Protein 4XIJ (pdb70)

Solvent-accessible surface area: 11883 Å² total; per-residue (Å²): 149,184,109,115,139,47,72,62,0,0,1,0,1,33,114,18,116,122,19,55,23,11,82,4,0,43,24,0,1,156,57,31,55,42,105,57,29,57,15,73,86,37,125,2,52,29,152,100,1,50,51,44,0,80,88,29,23,109,75,20,10,0,0,3,4,27,114,61,1,36,141,15,0,26,158,46,10,92,76,115,36,119,51,0,85,68,16,29,11,0,8,0,0,5,47,22,135,137,41,15,12,68,0,4,1,0,19,0,29,0,3,28,38,14,2,54,80,1,30,97,17,0,1,0,1,5,20,32,81,76,0,34,11,2,0,0,0,0,21,86,35,57,9,101,96,0,18,0,0,4,175,72,106,37,93,0,52,152,10,9,64,8,0,135,159,30,66,8,87,5,19,85,5,53,9,56,33,110,59,8,72,111,16,7,66,75,5,55,1,1,0,0,26,29,88,19,129,46,1,38,113,43,6,126,49,3,13,177,0,65,65,3,0,2,27,42,33,110,105,84,62,2,58,2,0,92,16,0,88,95,55,73,23,82,17,18,25,2,31,62,25,42,2,23,31,4,16,19,6,0,73,53,9,23,71,68,109,12,24,96,133,33,0,110,93,38,38,54

InterPro domains:
  IPR010110 Shikimate dehydrogenase, AroM-type [TIGR01809] (4-265)
  IPR013708 Shikimate dehydrogenase substrate binding, N-terminal [PF08501] (9-91)
  IPR022893 Shikimate dehydrogenase family [PTHR21089] (2-263)
  IPR036291 NAD(P)-binding domain superfamily [SSF51735] (115-265)
  IPR041121 SDH, C-terminal [PF18317] (236-265)
  IPR046346 Aminoacid dehydrogenase-like, N-terminal domain superfamily [SSF53223] (5-104)

Foldseek 3Di:
DDDDDEAEEEEEEPPFPPACQQLLLCLFCVVVVRNPYHYYYDYAALVRPLVVVVPDDPRHFKYFYDPPNFLSLVVNFPEEDPLCVLLNGFRMWGADPVGTIYGYHQLLQLQCVQQVAFEAAEEEEELDDSVSSVLLSNLVSVHQEYEYAEADQVSQVVSQVSNVVSPHHYYYDDNPDDCLLVSLVPTQEYEYDDDLVVCLVCLLSNLSRAEYEYLDPPPPPGSNQVSVVVNVHYYTYNLSSSLRSNQVNSCRRPVDHGPNVSSVVSTD

Structure (mmCIF, N/CA/C/O backbone):
data_4XIJ
#
_entry.id   4XIJ
#
_cell.length_a   93.860
_cell.length_b   93.860
_cell.length_c   53.080
_cell.angle_alpha   90.000
_cell.angle_beta   90.000
_cell.angle_gamma   120.000
#
_symmetry.space_group_name_H-M   'P 65'
#
loop_
_entity.id
_entity.type
_entity.pdbx_description
1 polymer 'Shikimate 5-dehydrogenase'
2 non-polymer 1,2-ETHANEDIOL
3 non-polymer 'SULFATE ION'
4 water water
#
loop_
_atom_site.group_PDB
_atom_site.id
_atom_site.type_symbol
_atom_site.label_atom_id
_atom_site.label_alt_id
_atom_site.label_comp_id
_atom_site.label_asym_id
_atom_site.label_entity_id
_atom_site.label_seq_id
_atom_site.pdbx_PDB_ins_code
_atom_site.Cartn_x
_atom_site.Cartn_y
_atom_site.Cartn_z
_atom_site.occupancy
_atom_site.B_iso_or_equiv
_atom_site.auth_seq_id
_atom_site.auth_comp_id
_atom_site.auth_asym_id
_atom_site.auth_atom_id
_atom_site.pdbx_PDB_model_num
ATOM 1 N N . HIS A 1 8 ? 15.170 16.216 6.009 1.00 43.88 0 HIS A N 1
ATOM 2 C CA . HIS A 1 8 ? 13.912 16.786 5.569 1.00 43.45 0 HIS A CA 1
ATOM 3 C C . HIS A 1 8 ? 13.328 17.709 6.648 1.00 42.57 0 HIS A C 1
ATOM 4 O O . HIS A 1 8 ? 12.119 17.938 6.693 1.00 43.52 0 HIS A O 1
ATOM 6 N N . MET A 1 9 ? 14.195 18.228 7.518 1.00 40.64 1 MET A N 1
ATOM 7 C CA . MET A 1 9 ? 13.824 19.257 8.500 1.00 38.45 1 MET A CA 1
ATOM 8 C C . MET A 1 9 ? 13.503 20.587 7.815 1.00 34.23 1 MET A C 1
ATOM 9 O O . MET A 1 9 ? 14.380 21.140 7.157 1.00 33.08 1 MET A O 1
ATOM 14 N N . VAL A 1 10 ? 12.259 21.090 7.922 1.00 31.18 2 VAL A N 1
ATOM 15 C CA . VAL A 1 10 ? 11.915 22.404 7.345 1.00 28.09 2 VAL A CA 1
ATOM 16 C C . VAL A 1 10 ? 11.024 23.240 8.271 1.00 25.66 2 VAL A C 1
ATOM 17 O O . VAL A 1 10 ? 10.307 22.698 9.123 1.00 25.27 2 VAL A O 1
ATOM 21 N N . PRO A 1 11 ? 11.023 24.570 8.069 1.00 23.83 3 PRO A N 1
ATOM 22 C CA . PRO A 1 11 ? 10.096 25.375 8.874 1.00 23.23 3 PRO A CA 1
ATOM 23 C C . PRO A 1 11 ? 8.637 24.987 8.679 1.00 24.03 3 PRO A C 1
ATOM 24 O O . PRO A 1 11 ? 8.257 24.549 7.588 1.00 24.56 3 PRO A O 1
ATOM 28 N N . ASP A 1 12 ? 7.855 25.121 9.747 1.00 23.48 4 ASP A N 1
ATOM 29 C CA . ASP A 1 12 ? 6.421 24.922 9.682 1.00 24.94 4 ASP A CA 1
ATOM 30 C C . ASP A 1 12 ? 5.798 26.043 8.872 1.00 23.45 4 ASP A C 1
ATOM 31 O O . ASP A 1 12 ? 6.409 27.113 8.632 1.00 23.26 4 ASP A O 1
ATOM 36 N N . SER A 1 13 ? 4.574 25.794 8.437 1.00 21.20 5 SER A N 1
ATOM 37 C CA . SER A 1 13 ? 3.876 26.795 7.668 1.00 20.40 5 SER A CA 1
ATOM 38 C C . SER A 1 13 ? 2.397 26.706 7.920 1.00 17.82 5 SER A C 1
ATOM 39 O O . SER A 1 13 ? 1.884 25.762 8.558 1.00 19.98 5 SER A O 1
ATOM 42 N N . ARG A 1 14 ? 1.710 27.703 7.382 1.00 13.30 6 ARG A N 1
ATOM 43 C CA . ARG A 1 14 ? 0.276 27.849 7.599 1.00 11.97 6 ARG A CA 1
ATOM 44 C C . ARG A 1 14 ? -0.453 27.927 6.266 1.00 10.32 6 ARG A C 1
ATOM 45 O O . ARG A 1 14 ? 0.158 28.124 5.224 1.00 12.19 6 ARG A O 1
ATOM 53 N N . LYS A 1 15 ? -1.769 27.723 6.304 1.00 9.31 7 LYS A N 1
ATOM 54 C CA . LYS A 1 15 ? -2.611 27.731 5.125 1.00 9.12 7 LYS A CA 1
ATOM 55 C C . LYS A 1 15 ? -3.680 28.798 5.223 1.00 8.64 7 LYS A C 1
ATOM 56 O O . LYS A 1 15 ? -4.301 29.010 6.286 1.00 9.47 7 LYS A O 1
ATOM 62 N N . ALA A 1 16 ? -3.903 29.442 4.086 1.00 8.43 8 ALA A N 1
ATOM 63 C CA . ALA A 1 16 ? -4.978 30.419 3.952 1.00 8.37 8 ALA A CA 1
ATOM 64 C C . ALA A 1 16 ? -5.657 30.267 2.597 1.00 8.76 8 ALA A C 1
ATOM 65 O O . ALA A 1 16 ? -5.147 29.565 1.705 1.00 8.65 8 ALA A O 1
ATOM 67 N N . ALA A 1 17 ? -6.782 30.932 2.411 1.00 8.04 9 ALA A N 1
ATOM 68 C CA . ALA A 1 17 ? -7.481 30.863 1.134 1.00 7.91 9 ALA A CA 1
ATOM 69 C C . ALA A 1 17 ? -8.462 32.001 1.009 1.00 7.57 9 ALA A C 1
ATOM 70 O O . ALA A 1 17 ? -8.846 32.633 2.018 1.00 8.16 9 ALA A O 1
ATOM 72 N N . VAL A 1 18 ? -8.901 32.219 -0.226 1.00 7.76 10 VAL A N 1
ATOM 73 C CA . VAL A 1 18 ? -10.107 33.025 -0.476 1.00 8.36 10 VAL A CA 1
ATOM 74 C C . VAL A 1 18 ? -11.248 32.132 -0.916 1.00 8.36 10 VAL A C 1
ATOM 75 O O . VAL A 1 18 ? -11.066 31.225 -1.721 1.00 9.35 10 VAL A O 1
ATOM 79 N N . LEU A 1 19 ? -12.416 32.369 -0.317 1.00 8.02 11 LEU A N 1
ATOM 80 C CA . LEU A 1 19 ? -13.647 31.626 -0.610 1.00 8.09 11 LEU A CA 1
ATOM 81 C C . LEU A 1 19 ? -14.665 32.515 -1.308 1.00 8.63 11 LEU A C 1
ATOM 82 O O . LEU A 1 19 ? -14.888 33.648 -0.880 1.00 10.15 11 LEU A O 1
ATOM 87 N N . GLY A 1 20 ? -15.290 32.010 -2.365 1.00 8.21 12 GLY A N 1
ATOM 88 C CA . GLY A 1 20 ? -16.334 32.774 -3.012 1.00 9.39 12 GLY A CA 1
ATOM 89 C C . GLY A 1 20 ? -16.690 32.175 -4.355 1.00 9.70 12 GLY A C 1
ATOM 90 O O . GLY A 1 20 ? -16.141 31.121 -4.725 1.00 10.41 12 GLY A O 1
ATOM 91 N N . SER A 1 21 ? -17.573 32.849 -5.097 1.00 10.01 13 SER A N 1
ATOM 92 C CA . SER A 1 21 ? -18.009 32.337 -6.383 1.00 12.57 13 SER A CA 1
ATOM 93 C C . SER A 1 21 ? -18.735 33.451 -7.138 1.00 13.12 13 SER A C 1
ATOM 94 O O . SER A 1 21 ? -19.788 33.900 -6.716 1.00 14.86 13 SER A O 1
ATOM 97 N N . PRO A 1 22 ? -18.165 33.917 -8.251 1.00 14.09 14 PRO A N 1
ATOM 98 C CA . PRO A 1 22 ? -16.930 33.424 -8.879 1.00 14.54 14 PRO A CA 1
ATOM 99 C C . PRO A 1 22 ? -15.665 33.829 -8.106 1.00 14.67 14 PRO A C 1
ATOM 100 O O . PRO A 1 22 ? -15.656 34.791 -7.318 1.00 15.81 14 PRO A O 1
ATOM 104 N N . ILE A 1 23 ? -14.587 33.082 -8.316 1.00 13.86 15 ILE A N 1
ATOM 105 C CA . ILE A 1 23 ? -13.423 33.267 -7.459 1.00 13.83 15 ILE A CA 1
ATOM 106 C C . ILE A 1 23 ? -12.163 33.656 -8.248 1.00 13.73 15 ILE A C 1
ATOM 107 O O . ILE A 1 23 ? -11.075 33.783 -7.679 1.00 15.17 15 ILE A O 1
ATOM 112 N N . THR A 1 24 ? -12.313 33.889 -9.543 1.00 15.17 16 THR A N 1
ATOM 113 C CA . THR A 1 24 ? -11.165 34.215 -10.399 1.00 17.04 16 THR A CA 1
ATOM 114 C C . THR A 1 24 ? -10.671 35.652 -10.371 1.00 17.47 16 THR A C 1
ATOM 115 O O . THR A 1 24 ? -9.483 35.906 -10.639 1.00 20.69 16 THR A O 1
ATOM 119 N N . HIS A 1 25 ? -11.546 36.591 -10.021 1.00 17.70 17 HIS A N 1
ATOM 120 C CA . HIS A 1 25 ? -11.194 38.016 -10.020 1.00 18.27 17 HIS A CA 1
ATOM 121 C C . HIS A 1 25 ? -10.426 38.428 -8.767 1.00 16.40 17 HIS A C 1
ATOM 122 O O . HIS A 1 25 ? -9.658 39.373 -8.805 1.00 17.97 17 HIS A O 1
ATOM 129 N N . SER A 1 26 ? -10.605 37.713 -7.664 1.00 14.52 18 SER A N 1
ATOM 130 C CA . SER A 1 26 ? -10.038 38.166 -6.412 1.00 11.88 18 SER A CA 1
ATOM 131 C C . SER A 1 26 ? -8.537 38.344 -6.514 1.00 11.40 18 SER A C 1
ATOM 132 O O . SER A 1 26 ? -7.832 37.483 -7.064 1.00 12.00 18 SER A O 1
ATOM 135 N N . ARG A 1 27 ? -8.050 39.444 -5.962 1.00 11.35 19 ARG A N 1
ATOM 136 C CA . ARG A 1 27 ? -6.610 39.679 -5.877 1.00 10.49 19 ARG A CA 1
ATOM 137 C C . ARG A 1 27 ? -6.052 39.216 -4.551 1.00 10.18 19 ARG A C 1
ATOM 138 O O . ARG A 1 27 ? -4.856 39.408 -4.286 1.00 10.19 19 ARG A O 1
ATOM 146 N N . SER A 1 28 ? -6.872 38.602 -3.717 1.00 9.21 20 SER A N 1
ATOM 147 C CA . SER A 1 28 ? -6.381 38.243 -2.383 1.00 9.03 20 SER A CA 1
ATOM 148 C C . SER A 1 28 ? -5.185 37.284 -2.413 1.00 8.77 20 SER A C 1
ATOM 149 O O . SER A 1 28 ? -4.251 37.494 -1.651 1.00 8.19 20 SER A O 1
ATOM 152 N N . PRO A 1 29 ? -5.192 36.253 -3.283 1.00 8.74 21 PRO A N 1
ATOM 153 C CA . PRO A 1 29 ? -4.020 35.356 -3.267 1.00 9.23 21 PRO A CA 1
ATOM 154 C C . PRO A 1 29 ? -2.720 36.083 -3.604 1.00 8.39 21 PRO A C 1
ATOM 155 O O . PRO A 1 29 ? -1.697 35.892 -2.928 1.00 9.15 21 PRO A O 1
ATOM 159 N N . GLN A 1 30 ? -2.779 36.957 -4.601 1.00 8.11 22 GLN A N 1
ATOM 160 C CA . GLN A 1 30 ? -1.618 37.724 -5.017 1.00 8.45 22 GLN A CA 1
ATOM 161 C C . GLN A 1 30 ? -1.097 38.618 -3.927 1.00 7.89 22 GLN A C 1
ATOM 162 O O . GLN A 1 30 ? 0.124 38.681 -3.698 1.00 7.96 22 GLN A O 1
ATOM 168 N N . LEU A 1 31 ? -1.985 39.395 -3.319 1.00 7.27 23 LEU A N 1
ATOM 169 C CA . LEU A 1 31 ? -1.536 40.346 -2.308 1.00 7.37 23 LEU A CA 1
ATOM 170 C C . LEU A 1 31 ? -1.022 39.637 -1.059 1.00 7.70 23 LEU A C 1
ATOM 171 O O . LEU A 1 31 ? -0.012 40.056 -0.477 1.00 8.01 23 LEU A O 1
ATOM 176 N N . HIS A 1 32 ? -1.667 38.535 -0.683 1.00 7.74 24 HIS A N 1
ATOM 177 C CA . HIS A 1 32 ? -1.189 37.774 0.468 1.00 7.53 24 HIS A CA 1
ATOM 178 C C . HIS A 1 32 ? 0.120 37.064 0.184 1.00 7.27 24 HIS A C 1
ATOM 179 O O . HIS A 1 32 ? 1.030 37.116 1.018 1.00 7.79 24 HIS A O 1
ATOM 186 N N . LEU A 1 33 ? 0.260 36.397 -0.959 1.00 8.01 25 LEU A N 1
ATOM 187 C CA . LEU A 1 33 ? 1.568 35.731 -1.195 1.00 7.01 25 LEU A CA 1
ATOM 188 C C . LEU A 1 33 ? 2.691 36.762 -1.321 1.00 6.85 25 LEU A C 1
ATOM 189 O O . LEU A 1 33 ? 3.804 36.505 -0.826 1.00 7.70 25 LEU A O 1
ATOM 194 N N . ALA A 1 34 ? 2.434 37.908 -1.951 1.00 7.66 26 ALA A N 1
ATOM 195 C CA . ALA A 1 34 ? 3.454 38.957 -1.985 1.00 8.80 26 ALA A CA 1
ATOM 196 C C . ALA A 1 34 ? 3.843 39.375 -0.568 1.00 7.73 26 ALA A C 1
ATOM 197 O O . ALA A 1 34 ? 5.029 39.556 -0.267 1.00 8.56 26 ALA A O 1
ATOM 199 N N . ALA A 1 35 ? 2.860 39.501 0.314 1.00 7.81 27 ALA A N 1
ATOM 200 C CA . ALA A 1 35 ? 3.154 39.851 1.694 1.00 7.92 27 ALA A CA 1
ATOM 201 C C . ALA A 1 35 ? 3.910 38.770 2.443 1.00 7.93 27 ALA A C 1
ATOM 202 O O . ALA A 1 35 ? 4.907 39.074 3.101 1.00 8.07 27 ALA A O 1
ATOM 204 N N . TYR A 1 36 ? 3.476 37.517 2.301 1.00 7.40 28 TYR A N 1
ATOM 205 C CA . TYR A 1 36 ? 4.136 36.463 3.044 1.00 7.85 28 TYR A CA 1
ATOM 206 C C . TYR A 1 36 ? 5.586 36.317 2.616 1.00 7.27 28 TYR A C 1
ATOM 207 O O . TYR A 1 36 ? 6.456 36.117 3.462 1.00 8.37 28 TYR A O 1
ATOM 216 N N . ARG A 1 37 ? 5.863 36.460 1.328 1.00 7.06 29 ARG A N 1
ATOM 217 C CA . ARG A 1 37 ? 7.250 36.371 0.862 1.00 7.28 29 ARG A CA 1
ATOM 218 C C . ARG A 1 37 ? 8.098 37.530 1.445 1.00 7.64 29 ARG A C 1
ATOM 219 O O . ARG A 1 37 ? 9.204 37.302 1.946 1.00 9.11 29 ARG A O 1
ATOM 227 N N . ALA A 1 38 ? 7.541 38.747 1.466 1.00 7.63 30 ALA A N 1
ATOM 228 C CA . ALA A 1 38 ? 8.239 39.889 2.044 1.00 9.13 30 ALA A CA 1
ATOM 229 C C . ALA A 1 38 ? 8.470 39.743 3.564 1.00 8.63 30 ALA A C 1
ATOM 230 O O . ALA A 1 38 ? 9.475 40.235 4.100 1.00 11.10 30 ALA A O 1
ATOM 232 N N . LEU A 1 39 ? 7.556 39.028 4.227 1.00 8.61 31 LEU A N 1
ATOM 233 C CA . LEU A 1 39 ? 7.644 38.778 5.673 1.00 8.35 31 LEU A CA 1
ATOM 234 C C . LEU A 1 39 ? 8.492 37.563 6.024 1.00 7.98 31 LEU A C 1
ATOM 235 O O . LEU A 1 39 ? 8.647 37.248 7.202 1.00 9.89 31 LEU A O 1
ATOM 240 N N . GLY A 1 40 ? 9.078 36.892 5.032 1.00 8.31 32 GLY A N 1
ATOM 241 C CA . GLY A 1 40 ? 9.909 35.741 5.334 1.00 7.90 32 GLY A CA 1
ATOM 242 C C . GLY A 1 40 ? 9.159 34.475 5.643 1.00 7.52 32 GLY A C 1
ATOM 243 O O . GLY A 1 40 ? 9.685 33.546 6.297 1.00 8.81 32 GLY A O 1
ATOM 244 N N . LEU A 1 41 ? 7.939 34.392 5.109 1.00 7.79 33 LEU A N 1
ATOM 245 C CA . LEU A 1 41 ? 7.089 33.185 5.227 1.00 9.05 33 LEU A CA 1
ATOM 246 C C . LEU A 1 41 ? 6.796 32.563 3.864 1.00 9.15 33 LEU A C 1
ATOM 247 O O . LEU A 1 41 ? 5.619 32.420 3.469 1.00 8.64 33 LEU A O 1
ATOM 252 N N . PRO A 1 42 ? 7.852 32.154 3.146 1.00 8.27 34 PRO A N 1
ATOM 253 C CA . PRO A 1 42 ? 7.626 31.728 1.744 1.00 9.39 34 PRO A CA 1
ATOM 254 C C . PRO A 1 42 ? 6.952 30.354 1.614 1.00 10.28 34 PRO A C 1
ATOM 255 O O . PRO A 1 42 ? 6.565 29.973 0.507 1.00 11.22 34 PRO A O 1
ATOM 259 N N . SER A 1 43 ? 6.805 29.603 2.712 1.00 10.47 35 SER A N 1
ATOM 260 C CA . SER A 1 43 ? 6.120 28.327 2.535 1.00 12.05 35 SER A CA 1
ATOM 261 C C . SER A 1 43 ? 4.670 28.359 2.986 1.00 10.66 35 SER A C 1
ATOM 262 O O . SER A 1 43 ? 3.987 27.335 2.890 1.00 11.51 35 SER A O 1
ATOM 265 N N . TRP A 1 44 ? 4.171 29.510 3.456 1.00 9.80 36 TRP A N 1
ATOM 266 C CA . TRP A 1 44 ? 2.719 29.614 3.660 1.00 8.89 36 TRP A CA 1
ATOM 267 C C . TRP A 1 44 ? 2.014 29.512 2.319 1.00 9.81 36 TRP A C 1
ATOM 268 O O . TRP A 1 44 ? 2.529 29.988 1.275 1.00 10.72 36 TRP A O 1
ATOM 279 N N . THR A 1 45 ? 0.828 28.912 2.324 1.00 10.27 37 THR A N 1
ATOM 280 C CA . THR A 1 45 ? 0.090 28.792 1.071 1.00 10.53 37 THR A CA 1
ATOM 281 C C . THR A 1 45 ? -1.191 29.636 1.106 1.00 9.55 37 THR A C 1
ATOM 282 O O . THR A 1 45 ? -1.745 29.911 2.177 1.00 9.91 37 THR A O 1
ATOM 286 N N . TYR A 1 46 ? -1.656 30.031 -0.072 1.00 10.99 38 TYR A N 1
ATOM 287 C CA . TYR A 1 46 ? -2.879 30.811 -0.194 1.00 11.13 38 TYR A CA 1
ATOM 288 C C . TYR A 1 46 ? -3.595 30.370 -1.444 1.00 12.16 38 TYR A C 1
ATOM 289 O O . TYR A 1 46 ? -3.123 30.666 -2.546 1.00 15.33 38 TYR A O 1
ATOM 298 N N . GLU A 1 47 ? -4.703 29.661 -1.298 1.00 10.89 39 GLU A N 1
ATOM 299 C CA . GLU A 1 47 ? -5.383 29.156 -2.471 1.00 12.10 39 GLU A CA 1
ATOM 300 C C . GLU A 1 47 ? -6.738 29.803 -2.725 1.00 10.01 39 GLU A C 1
ATOM 301 O O . GLU A 1 47 ? -7.193 30.593 -1.918 1.00 11.29 39 GLU A O 1
ATOM 307 N N . ARG A 1 48 ? -7.307 29.496 -3.893 1.00 10.65 40 ARG A N 1
ATOM 308 C CA . ARG A 1 48 ? -8.670 29.890 -4.268 1.00 13.44 40 ARG A CA 1
ATOM 309 C C . ARG A 1 48 ? -9.589 28.720 -4.125 1.00 14.51 40 ARG A C 1
ATOM 310 O O . ARG A 1 48 ? -9.325 27.673 -4.755 1.00 17.01 40 ARG A O 1
ATOM 318 N N . ILE A 1 49 ? -10.670 28.883 -3.382 1.00 14.20 41 ILE A N 1
ATOM 319 C CA . ILE A 1 49 ? -11.665 27.827 -3.251 1.00 14.44 41 ILE A CA 1
ATOM 320 C C . ILE A 1 49 ? -13.030 28.331 -3.672 1.00 14.05 41 ILE A C 1
ATOM 321 O O . ILE A 1 49 ? -13.587 29.225 -3.052 1.00 14.26 41 ILE A O 1
ATOM 326 N N . GLU A 1 50 ? -13.566 27.761 -4.742 1.00 14.72 42 GLU A N 1
ATOM 327 C CA . GLU A 1 50 ? -14.915 28.111 -5.153 1.00 14.71 42 GLU A CA 1
ATOM 328 C C . GLU A 1 50 ? -15.871 27.604 -4.076 1.00 13.12 42 GLU A C 1
ATOM 329 O O . GLU A 1 50 ? -15.776 26.449 -3.622 1.00 14.45 42 GLU A O 1
ATOM 335 N N . CYS A 1 51 ? -16.771 28.477 -3.631 1.00 10.70 43 CYS A N 1
ATOM 336 C CA . CYS A 1 51 ? -17.577 28.215 -2.430 1.00 10.72 43 CYS A CA 1
ATOM 337 C C . CYS A 1 51 ? -18.835 29.064 -2.464 1.00 10.89 43 CYS A C 1
ATOM 338 O O . CYS A 1 51 ? -18.732 30.287 -2.589 1.00 12.47 43 CYS A O 1
ATOM 341 N N . THR A 1 52 ? -20.014 28.430 -2.410 1.00 10.19 44 THR A N 1
ATOM 342 C CA . THR A 1 52 ? -21.276 29.167 -2.281 1.00 9.71 44 THR A CA 1
ATOM 343 C C . THR A 1 52 ? -21.516 29.572 -0.825 1.00 9.96 44 THR A C 1
ATOM 344 O O . THR A 1 52 ? -20.788 29.109 0.074 1.00 9.03 44 THR A O 1
ATOM 348 N N . ALA A 1 53 ? -22.509 30.440 -0.590 1.00 10.11 45 ALA A N 1
ATOM 349 C CA . ALA A 1 53 ? -22.883 30.787 0.792 1.00 10.52 45 ALA A CA 1
ATOM 350 C C . ALA A 1 53 ? -23.261 29.528 1.580 1.00 10.03 45 ALA A C 1
ATOM 351 O O . ALA A 1 53 ? -22.887 29.343 2.744 1.00 10.83 45 ALA A O 1
ATOM 353 N N . GLU A 1 54 ? -24.000 28.660 0.912 1.00 9.20 46 GLU A N 1
ATOM 354 C CA A GLU A 1 54 ? -24.496 27.460 1.530 0.59 9.30 46 GLU A CA 1
ATOM 355 C CA B GLU A 1 54 ? -24.497 27.436 1.518 0.41 8.46 46 GLU A CA 1
ATOM 356 C C . GLU A 1 54 ? -23.368 26.504 1.887 1.00 8.52 46 GLU A C 1
ATOM 357 O O . GLU A 1 54 ? -23.431 25.820 2.929 1.00 10.19 46 GLU A O 1
ATOM 368 N N . GLN A 1 55 ? -22.323 26.460 1.054 1.00 8.87 47 GLN A N 1
ATOM 369 C CA . GLN A 1 55 ? -21.202 25.561 1.330 1.00 8.95 47 GLN A CA 1
ATOM 370 C C . GLN A 1 55 ? -20.245 26.043 2.408 1.00 7.75 47 GLN A C 1
ATOM 371 O O . GLN A 1 55 ? -19.497 25.244 2.977 1.00 10.66 47 GLN A O 1
ATOM 377 N N . LEU A 1 56 ? -20.217 27.354 2.658 1.00 7.85 48 LEU A N 1
ATOM 378 C CA . LEU A 1 56 ? -19.140 27.889 3.487 1.00 7.53 48 LEU A CA 1
ATOM 379 C C . LEU A 1 56 ? -19.055 27.323 4.921 1.00 7.74 48 LEU A C 1
ATOM 380 O O . LEU A 1 56 ? -17.958 26.962 5.341 1.00 8.66 48 LEU A O 1
ATOM 385 N N . PRO A 1 57 ? -20.166 27.231 5.663 1.00 9.04 49 PRO A N 1
ATOM 386 C CA . PRO A 1 57 ? -20.003 26.739 7.033 1.00 10.08 49 PRO A CA 1
ATOM 387 C C . PRO A 1 57 ? -19.396 25.328 7.084 1.00 9.58 49 PRO A C 1
ATOM 388 O O . PRO A 1 57 ? -18.480 25.061 7.901 1.00 10.73 49 PRO A O 1
ATOM 392 N N . GLY A 1 58 ? -19.859 24.412 6.233 1.00 9.96 50 GLY A N 1
ATOM 393 C CA . GLY A 1 58 ? -19.287 23.078 6.238 1.00 9.35 50 GLY A CA 1
ATOM 394 C C . GLY A 1 58 ? -17.829 23.058 5.846 1.00 10.22 50 GLY A C 1
ATOM 395 O O . GLY A 1 58 ? -17.030 22.303 6.389 1.00 11.41 50 GLY A O 1
ATOM 396 N N . LEU A 1 59 ? -17.464 23.900 4.893 1.00 8.93 51 LEU A N 1
ATOM 397 C CA A LEU A 1 59 ? -16.076 23.929 4.444 0.41 8.98 51 LEU A CA 1
ATOM 398 C CA B LEU A 1 59 ? -16.091 23.957 4.435 0.59 8.89 51 LEU A CA 1
ATOM 399 C C . LEU A 1 59 ? -15.179 24.412 5.592 1.00 8.82 51 LEU A C 1
ATOM 400 O O . LEU A 1 59 ? -14.157 23.775 5.902 1.00 10.30 51 LEU A O 1
ATOM 409 N N . VAL A 1 60 ? -15.513 25.547 6.216 1.00 9.02 52 VAL A N 1
ATOM 410 C CA . VAL A 1 60 ? -14.630 26.090 7.251 1.00 9.23 52 VAL A CA 1
ATOM 411 C C . VAL A 1 60 ? -14.608 25.189 8.484 1.00 9.67 52 VAL A C 1
ATOM 412 O O . VAL A 1 60 ? -13.553 25.029 9.107 1.00 9.76 52 VAL A O 1
ATOM 416 N N . SER A 1 61 ? -15.748 24.553 8.790 1.00 8.91 53 SER A N 1
ATOM 417 C CA . SER A 1 61 ? -15.842 23.710 9.972 1.00 11.40 53 SER A CA 1
ATOM 418 C C . SER A 1 61 ? -14.864 22.572 9.901 1.00 13.89 53 SER A C 1
ATOM 419 O O . SER A 1 61 ? -14.380 22.146 10.931 1.00 15.27 53 SER A O 1
ATOM 422 N N . ALA A 1 62 ? -14.555 22.107 8.691 1.00 13.53 54 ALA A N 1
ATOM 423 C CA . ALA A 1 62 ? -13.697 20.937 8.532 1.00 15.14 54 ALA A CA 1
ATOM 424 C C . ALA 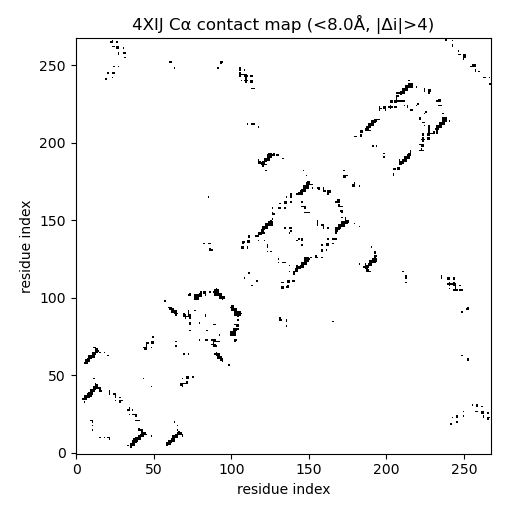A 1 62 ? -12.182 21.240 8.527 1.00 14.14 54 ALA A C 1
ATOM 425 O O . ALA A 1 62 ? -11.345 20.296 8.540 1.00 17.25 54 ALA A O 1
ATOM 427 N N . LEU A 1 63 ? -11.821 22.520 8.539 1.00 12.66 55 LEU A N 1
ATOM 428 C CA . LEU A 1 63 ? -10.408 22.889 8.388 1.00 12.35 55 LEU A CA 1
ATOM 429 C C . LEU A 1 63 ? -9.626 22.609 9.667 1.00 14.76 55 LEU A C 1
ATOM 430 O O . LEU A 1 63 ? -10.054 22.997 10.772 1.00 15.81 55 LEU A O 1
ATOM 435 N N . GLY A 1 64 ? -8.454 21.998 9.497 1.00 14.36 56 GLY A N 1
ATOM 436 C CA . GLY A 1 64 ? -7.581 21.695 10.610 1.00 15.27 56 GLY A CA 1
ATOM 437 C C . GLY A 1 64 ? -6.817 22.899 11.122 1.00 13.99 56 GLY A C 1
ATOM 438 O O . GLY A 1 64 ? -6.924 24.001 10.556 1.00 12.92 56 GLY A O 1
ATOM 439 N N . PRO A 1 65 ? -6.058 22.701 12.213 1.00 14.20 57 PRO A N 1
ATOM 440 C CA . PRO A 1 65 ? -5.406 23.806 12.934 1.00 14.53 57 PRO A CA 1
ATOM 441 C C . PRO A 1 65 ? -4.349 24.539 12.095 1.00 14.30 57 PRO A C 1
ATOM 442 O O . PRO A 1 65 ? -4.073 25.698 12.388 1.00 14.51 57 PRO A O 1
ATOM 446 N N . GLU A 1 66 ? -3.871 23.930 11.013 1.00 13.58 58 GLU A N 1
ATOM 447 C CA . GLU A 1 66 ? -2.911 24.622 10.166 1.00 13.92 58 GLU A CA 1
ATOM 448 C C . GLU A 1 66 ? -3.508 25.815 9.405 1.00 11.72 58 GLU A C 1
ATOM 449 O O . GLU A 1 66 ? -2.752 26.694 8.938 1.00 12.05 58 GLU A O 1
ATOM 455 N N . TRP A 1 67 ? -4.838 25.869 9.319 1.00 10.62 59 TRP A N 1
ATOM 456 C CA . TRP A 1 67 ? -5.507 26.968 8.625 1.00 9.81 59 TRP A CA 1
ATOM 457 C C . TRP A 1 67 ? -5.543 28.156 9.542 1.00 11.30 59 TRP A C 1
ATOM 458 O O . TRP A 1 67 ? -6.180 28.113 10.617 1.00 12.06 59 TRP A O 1
ATOM 469 N N . VAL A 1 68 ? -4.916 29.246 9.091 1.00 10.54 60 VAL A N 1
ATOM 470 C CA . VAL A 1 68 ? -4.720 30.418 9.922 1.00 10.64 60 VAL A CA 1
ATOM 471 C C . VAL A 1 68 ? -5.743 31.506 9.618 1.00 8.70 60 VAL A C 1
ATOM 472 O O . VAL A 1 68 ? -6.058 32.318 10.483 1.00 11.24 60 VAL A O 1
ATOM 476 N N . GLY A 1 69 ? -6.221 31.594 8.379 1.00 8.25 61 GLY A N 1
ATOM 477 C CA . GLY A 1 69 ? -7.108 32.695 8.001 1.00 8.12 61 GLY A CA 1
ATOM 478 C C . GLY A 1 69 ? -7.748 32.446 6.651 1.00 7.88 61 GLY A C 1
ATOM 479 O O . GLY A 1 69 ? -7.196 31.691 5.842 1.00 8.58 61 GLY A O 1
ATOM 480 N N . LEU A 1 70 ? -8.906 33.065 6.442 1.00 7.92 62 LEU A N 1
ATOM 481 C CA . LEU A 1 70 ? -9.593 33.045 5.163 1.00 8.55 62 LEU A CA 1
ATOM 482 C C . LEU A 1 70 ? -10.063 34.426 4.784 1.00 8.23 62 LEU A C 1
ATOM 483 O O . LEU A 1 70 ? -10.575 35.165 5.636 1.00 8.39 62 LEU A O 1
ATOM 488 N N . SER A 1 71 ? -9.920 34.777 3.519 1.00 7.59 63 SER A N 1
ATOM 489 C CA A SER A 1 71 ? -10.620 35.899 2.938 0.50 7.50 63 SER A CA 1
ATOM 490 C CA B SER A 1 71 ? -10.696 35.908 3.032 0.50 8.53 63 SER A CA 1
ATOM 491 C C . SER A 1 71 ? -11.926 35.378 2.356 1.00 8.56 63 SER A C 1
ATOM 492 O O . SER A 1 71 ? -11.961 34.264 1.848 1.00 9.20 63 SER A O 1
ATOM 497 N N . VAL A 1 72 ? -12.977 36.165 2.418 1.00 8.37 64 VAL A N 1
ATOM 498 C CA . VAL A 1 72 ? -14.261 35.688 1.903 1.00 8.73 64 VAL A CA 1
ATOM 499 C C . VAL A 1 72 ? -14.797 36.755 0.983 1.00 9.17 64 VAL A C 1
ATOM 500 O O . VAL A 1 72 ? -14.847 37.938 1.342 1.00 10.07 64 VAL A O 1
ATOM 504 N N . THR A 1 73 ? -15.195 36.366 -0.210 1.00 8.89 65 THR A N 1
ATOM 505 C CA . THR A 1 73 ? -15.807 37.342 -1.097 1.00 9.50 65 THR A CA 1
ATOM 506 C C . THR A 1 73 ? -17.228 36.882 -1.443 1.00 10.13 65 THR A C 1
ATOM 507 O O . THR A 1 73 ? -17.741 35.919 -0.851 1.00 10.21 65 THR A O 1
ATOM 511 N N . MET A 1 74 ? -17.893 37.602 -2.342 1.00 9.73 66 MET A N 1
ATOM 512 C CA . MET A 1 74 ? -19.271 37.255 -2.745 1.00 10.15 66 MET A CA 1
ATOM 513 C C . MET A 1 74 ? -19.307 35.798 -3.232 1.00 10.99 66 MET A C 1
ATOM 514 O O . MET A 1 74 ? -18.389 35.376 -3.961 1.00 11.69 66 MET A O 1
ATOM 519 N N . PRO A 1 75 ? -20.343 35.015 -2.861 1.00 10.77 67 PRO A N 1
ATOM 520 C CA . PRO A 1 75 ? -21.568 35.387 -2.153 1.00 11.22 67 PRO A CA 1
ATOM 521 C C . PRO A 1 75 ? -21.525 35.029 -0.667 1.00 10.12 67 PRO A C 1
ATOM 522 O O . PRO A 1 75 ? -22.578 34.898 -0.070 1.00 11.79 67 PRO A O 1
ATOM 526 N N . GLY A 1 76 ? -20.349 34.846 -0.103 1.00 9.24 68 GLY A N 1
ATOM 527 C CA . GLY A 1 76 ? -20.232 34.225 1.202 1.00 8.62 68 GLY A CA 1
ATOM 528 C C . GLY A 1 76 ? -20.103 35.142 2.414 1.00 9.00 68 GLY A C 1
ATOM 529 O O . GLY A 1 76 ? -19.915 34.636 3.527 1.00 10.02 68 GLY A O 1
ATOM 530 N N . LYS A 1 77 ? -20.189 36.4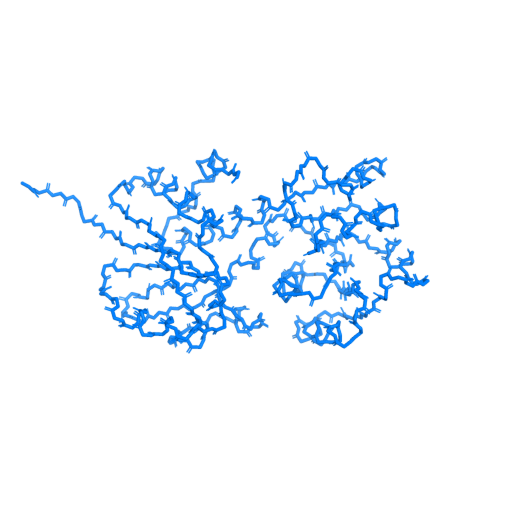71 2.247 1.00 8.71 69 LYS A N 1
ATOM 531 C CA . LYS A 1 77 ? -19.842 37.296 3.397 1.00 9.28 69 LYS A CA 1
ATOM 532 C C . LYS A 1 77 ? -20.859 37.252 4.553 1.00 10.18 69 LYS A C 1
ATOM 533 O O . LYS A 1 77 ? -20.484 37.404 5.721 1.00 9.86 69 LYS A O 1
ATOM 539 N N . PHE A 1 78 ? -22.133 37.050 4.266 1.00 9.96 70 PHE A N 1
ATOM 540 C CA A PHE A 1 78 ? -23.131 36.921 5.323 0.53 10.23 70 PHE A CA 1
ATOM 541 C CA B PHE A 1 78 ? -23.066 36.947 5.384 0.47 10.22 70 PHE A CA 1
ATOM 542 C C . PHE A 1 78 ? -22.914 35.587 6.036 1.00 10.56 70 PHE A C 1
ATOM 543 O O . PHE A 1 78 ? -22.943 35.498 7.263 1.00 10.22 70 PHE A O 1
ATOM 558 N N . ALA A 1 79 ? -22.707 34.554 5.232 1.00 9.36 71 ALA A N 1
ATOM 559 C CA . ALA A 1 79 ? -22.485 33.229 5.796 1.00 10.00 71 ALA A CA 1
ATOM 560 C C . ALA A 1 79 ? -21.250 33.204 6.692 1.00 9.72 71 ALA A C 1
ATOM 561 O O . ALA A 1 79 ? -21.232 32.481 7.707 1.00 10.78 71 ALA A O 1
ATOM 563 N N . ALA A 1 80 ? -20.207 33.932 6.310 1.00 9.55 72 ALA A N 1
ATOM 564 C CA . ALA A 1 80 ? -19.026 33.970 7.139 1.00 8.34 72 ALA A CA 1
ATOM 565 C C . ALA A 1 80 ? -19.293 34.595 8.494 1.00 9.36 72 ALA A C 1
ATOM 566 O O . ALA A 1 80 ? -18.809 34.103 9.509 1.00 9.59 72 ALA A O 1
ATOM 568 N N . LEU A 1 81 ? -20.053 35.677 8.509 1.00 10.20 73 LEU A N 1
ATOM 569 C CA . LEU A 1 81 ? -20.412 36.311 9.783 1.00 12.25 73 LEU A CA 1
ATOM 570 C C . LEU A 1 81 ? -21.229 35.358 10.675 1.00 13.61 73 LEU A C 1
ATOM 571 O O . LEU A 1 81 ? -21.024 35.283 11.903 1.00 14.56 73 LEU A O 1
ATOM 576 N N . GLU A 1 82 ? -22.171 34.642 10.060 1.00 15.66 74 GLU A N 1
ATOM 577 C CA . GLU A 1 82 ? -22.999 33.676 10.790 1.00 18.57 74 GLU A CA 1
ATOM 578 C C . GLU A 1 82 ? -22.218 32.481 11.281 1.00 16.59 74 GLU A C 1
ATOM 579 O O . GLU A 1 82 ? -22.539 31.910 12.315 1.00 18.77 74 GLU A O 1
ATOM 585 N N . PHE A 1 83 ? -21.193 32.086 10.538 1.00 13.63 75 PHE A N 1
ATOM 586 C CA . PHE A 1 83 ? -20.439 30.874 10.866 1.00 13.26 75 PHE A CA 1
ATOM 587 C C . PHE A 1 83 ? -19.552 31.102 12.096 1.00 12.15 75 PHE A C 1
ATOM 588 O O . PHE A 1 83 ? -19.398 30.209 12.959 1.00 12.11 75 PHE A O 1
ATOM 596 N N . ALA A 1 84 ? -18.975 32.314 12.189 1.00 11.64 76 ALA A N 1
ATOM 597 C CA . ALA A 1 84 ? -17.867 32.564 13.120 1.00 12.22 76 ALA A CA 1
ATOM 598 C C . ALA A 1 84 ? -18.326 32.512 14.581 1.00 12.50 76 ALA A C 1
ATOM 599 O O . ALA A 1 84 ? -19.416 32.983 14.926 1.00 14.33 76 ALA A O 1
ATOM 601 N N . ASP A 1 85 ? -17.491 31.962 15.458 1.00 12.19 77 ASP A N 1
ATOM 602 C CA A ASP A 1 85 ? -18.006 31.936 16.819 0.57 12.46 77 ASP A CA 1
ATOM 603 C CA B ASP A 1 85 ? -17.631 31.911 16.917 0.43 13.26 77 ASP A CA 1
ATOM 604 C C . ASP A 1 85 ? -17.642 33.252 17.550 1.00 13.06 77 ASP A C 1
ATOM 605 O O . ASP A 1 85 ? -18.201 33.499 18.599 1.00 16.87 77 ASP A O 1
ATOM 614 N N . GLN A 1 86 ? -16.864 34.133 16.927 1.00 13.08 78 GLN A N 1
ATOM 615 C CA A GLN A 1 86 ? -16.548 35.437 17.466 0.50 12.61 78 GLN A CA 1
ATOM 616 C CA B GLN A 1 86 ? -16.630 35.469 17.467 0.50 13.89 78 GLN A CA 1
ATOM 617 C C . GLN A 1 86 ? -16.634 36.432 16.312 1.00 12.92 78 GLN A C 1
ATOM 618 O O . GLN A 1 86 ? -16.333 36.063 15.171 1.00 12.31 78 GLN A O 1
ATOM 629 N N . ARG A 1 87 ? -17.056 37.666 16.572 1.00 14.02 79 ARG A N 1
ATOM 630 C CA . ARG A 1 87 ? -17.045 38.636 15.501 1.00 14.54 79 ARG A CA 1
ATOM 631 C C . ARG A 1 87 ? -16.734 39.987 16.035 1.00 14.07 79 ARG A C 1
ATOM 632 O O . ARG A 1 87 ? -17.081 40.319 17.162 1.00 16.68 79 ARG A O 1
ATOM 640 N N . THR A 1 88 ? -16.095 40.789 15.212 1.00 11.38 80 THR A N 1
ATOM 641 C CA . THR A 1 88 ? -15.817 42.157 15.626 1.00 9.36 80 THR A CA 1
ATOM 642 C C . THR A 1 88 ? -17.096 42.989 15.618 1.00 9.45 80 THR A C 1
ATOM 643 O O . THR A 1 88 ? -18.058 42.689 14.889 1.00 10.50 80 THR A O 1
ATOM 647 N N . ASP A 1 89 ? -17.107 44.030 16.416 1.00 10.75 81 ASP A N 1
ATOM 648 C CA . ASP A 1 89 ? -18.249 44.945 16.421 1.00 11.32 81 ASP A CA 1
ATOM 649 C C . ASP A 1 89 ? -18.479 45.554 15.027 1.00 10.61 81 ASP A C 1
ATOM 650 O O . ASP A 1 89 ? -19.622 45.703 14.592 1.00 12.10 81 ASP A O 1
ATOM 655 N N . ARG A 1 90 ? -17.404 45.907 14.300 1.00 9.79 82 ARG A N 1
ATOM 656 C CA . ARG A 1 90 ? -17.641 46.530 13.012 1.00 9.89 82 ARG A CA 1
ATOM 657 C C . ARG A 1 90 ? -18.202 45.539 11.974 1.00 9.89 82 ARG A C 1
ATOM 658 O O . ARG A 1 90 ? -19.022 45.939 11.176 1.00 10.66 82 ARG A O 1
ATOM 666 N N . ALA A 1 91 ? -17.837 44.255 12.046 1.00 9.15 83 ALA A N 1
ATOM 667 C CA . ALA A 1 91 ? -18.445 43.260 11.148 1.00 9.64 83 ALA A CA 1
ATOM 668 C C . ALA A 1 91 ? -19.931 43.158 11.462 1.00 8.82 83 ALA A C 1
ATOM 669 O O . ALA A 1 91 ? -20.766 43.060 10.531 1.00 9.44 83 ALA A O 1
ATOM 671 N N . GLN A 1 92 ? -20.294 43.121 12.749 1.00 9.07 84 GLN A N 1
ATOM 672 C CA . GLN A 1 92 ? -21.723 43.060 13.084 1.00 11.14 84 GLN A CA 1
ATOM 673 C C . GLN A 1 92 ? -22.481 44.282 12.575 1.00 10.00 84 GLN A C 1
ATOM 674 O O . GLN A 1 92 ? -23.646 44.160 12.122 1.00 11.67 84 GLN A O 1
ATOM 680 N N . LEU A 1 93 ? -21.843 45.445 12.648 1.00 11.05 85 LEU A N 1
ATOM 681 C CA . LEU A 1 93 ? -22.483 46.693 12.231 1.00 11.38 85 LEU A CA 1
ATOM 682 C C . LEU A 1 93 ? -22.656 46.730 10.698 1.00 11.02 85 LEU A C 1
ATOM 683 O O . LEU A 1 93 ? -23.714 47.107 10.192 1.00 12.54 85 LEU A O 1
ATOM 688 N N . VAL A 1 94 ? -21.619 46.335 9.945 1.00 10.92 86 VAL A N 1
ATOM 689 C CA . VAL A 1 94 ? -21.772 46.206 8.497 1.00 11.15 86 VAL A CA 1
ATOM 690 C C . VAL A 1 94 ? -22.846 45.157 8.166 1.00 11.72 86 VAL A C 1
ATOM 691 O O . VAL A 1 94 ? -23.663 45.355 7.253 1.00 13.23 86 VAL A O 1
ATOM 695 N N . GLY A 1 95 ? -22.832 44.042 8.884 1.00 10.70 87 GLY A N 1
ATOM 696 C CA . GLY A 1 95 ? -23.799 42.993 8.623 1.00 9.71 87 GLY A CA 1
ATOM 697 C C . GLY A 1 95 ? -23.179 41.863 7.803 1.00 10.11 87 GLY A C 1
ATOM 698 O O . GLY A 1 95 ? -23.893 40.975 7.375 1.00 11.50 87 GLY A O 1
ATOM 699 N N . SER A 1 96 ? -21.857 41.845 7.630 1.00 10.00 88 SER A N 1
ATOM 700 C CA . SER A 1 96 ? -21.239 40.784 6.830 1.00 9.65 88 SER A CA 1
ATOM 701 C C . SER A 1 96 ? -19.757 40.791 7.161 1.00 9.21 88 SER A C 1
ATOM 702 O O . SER A 1 96 ? -19.254 41.758 7.714 1.00 9.58 88 SER A O 1
ATOM 705 N N . ALA A 1 97 ? -19.060 39.714 6.796 1.00 9.21 89 ALA A N 1
ATOM 706 C CA . ALA A 1 97 ? -17.632 39.566 7.069 1.00 8.57 89 ALA A CA 1
ATOM 707 C C . ALA A 1 97 ? -16.857 39.120 5.838 1.00 9.11 89 ALA A C 1
ATOM 708 O O . ALA A 1 97 ? -17.255 38.149 5.160 1.00 10.54 89 ALA A O 1
ATOM 710 N N . ASN A 1 98 ? -15.746 39.800 5.548 1.00 7.56 90 ASN A N 1
ATOM 711 C CA . ASN A 1 98 ? -14.906 39.345 4.450 1.00 7.56 90 ASN A CA 1
ATOM 712 C C . ASN A 1 98 ? -13.630 38.649 4.931 1.00 7.09 90 ASN A C 1
ATOM 713 O O . ASN A 1 98 ? -12.742 38.385 4.132 1.00 7.38 90 ASN A O 1
ATOM 718 N N . THR A 1 99 ? -13.556 38.360 6.229 1.00 7.70 91 THR A N 1
ATOM 719 C CA . THR A 1 99 ? -12.336 37.851 6.850 1.00 7.98 91 THR A CA 1
ATOM 720 C C . THR A 1 99 ? -12.692 36.908 7.966 1.00 7.34 91 THR A C 1
ATOM 721 O O . THR A 1 99 ? -13.574 37.213 8.783 1.00 8.96 91 THR A O 1
ATOM 725 N N . LEU A 1 100 ? -12.012 35.760 7.988 1.00 7.58 92 LEU A N 1
ATOM 726 C CA . LEU A 1 100 ? -12.144 34.804 9.107 1.00 7.34 92 LEU A CA 1
ATOM 727 C C . LEU A 1 100 ? -10.758 34.510 9.611 1.00 8.13 92 LEU A C 1
ATOM 728 O O . LEU A 1 100 ? -9.891 34.138 8.821 1.00 9.29 92 LEU A O 1
ATOM 733 N N . VAL A 1 101 ? -10.540 34.749 10.902 1.00 8.86 93 VAL A N 1
ATOM 734 C CA . VAL A 1 101 ? -9.202 34.557 11.463 1.00 10.97 93 VAL A CA 1
ATOM 735 C C . VAL A 1 101 ? -9.230 33.465 12.520 1.00 10.61 93 VAL A C 1
ATOM 736 O O . VAL A 1 101 ? -10.068 33.502 13.419 1.00 11.24 93 VAL A O 1
ATOM 740 N N . ARG A 1 102 ? -8.297 32.516 12.465 1.00 11.57 94 ARG A N 1
ATOM 741 C CA . ARG A 1 102 ? -8.227 31.514 13.511 1.00 13.30 94 ARG A CA 1
ATOM 742 C C . ARG A 1 102 ? -7.696 32.140 14.836 1.00 14.34 94 ARG A C 1
ATOM 743 O O . ARG A 1 102 ? -6.685 32.877 14.870 1.00 16.69 94 ARG A O 1
ATOM 751 N N . MET A 1 103 ? -8.433 31.877 15.907 1.00 13.24 95 MET A N 1
ATOM 752 C CA A MET A 1 103 ? -8.089 32.357 17.244 0.55 14.08 95 MET A CA 1
ATOM 753 C CA B MET A 1 103 ? -8.100 32.382 17.232 0.45 13.77 95 MET A CA 1
ATOM 754 C C . MET A 1 103 ? -7.117 31.433 17.902 1.00 14.97 95 MET A C 1
ATOM 755 O O . MET A 1 103 ? -7.057 30.238 17.528 1.00 13.98 95 MET A O 1
ATOM 764 N N . PRO A 1 104 ? -6.314 31.959 18.884 1.00 15.90 96 PRO A N 1
ATOM 765 C CA . PRO A 1 104 ? -5.267 31.102 19.459 1.00 17.41 96 PRO A CA 1
ATOM 766 C C . PRO A 1 104 ? -5.791 29.778 20.040 1.00 17.42 96 PRO A C 1
ATOM 767 O O . PRO A 1 104 ? -5.065 28.800 20.057 1.00 19.07 96 PRO A O 1
ATOM 771 N N . THR A 1 105 ? -7.029 29.736 20.499 1.00 17.18 97 THR A N 1
ATOM 772 C CA . THR A 1 105 ? -7.503 28.533 21.168 1.00 17.85 97 THR A CA 1
ATOM 773 C C . THR A 1 105 ? -8.600 27.837 20.383 1.00 17.37 97 THR A C 1
ATOM 774 O O . THR A 1 105 ? -9.320 26.998 20.936 1.00 18.23 97 THR A O 1
ATOM 778 N N . GLY A 1 106 ? -8.711 28.154 19.096 1.00 15.54 98 GLY A N 1
ATOM 779 C CA . GLY A 1 106 ? -9.436 27.287 18.185 1.00 15.32 98 GLY A CA 1
ATOM 780 C C . GLY A 1 106 ? -10.575 27.885 17.404 1.00 14.06 98 GLY A C 1
ATOM 781 O O . GLY A 1 106 ? -10.892 27.397 16.321 1.00 15.76 98 GLY A O 1
ATOM 782 N N . GLY A 1 107 ? -11.189 28.927 17.948 1.00 12.26 99 GLY A N 1
ATOM 783 C CA . GLY A 1 107 ? -12.330 29.571 17.316 1.00 11.13 99 GLY A CA 1
ATOM 784 C C . GLY A 1 107 ? -12.000 30.294 16.041 1.00 10.88 99 GLY A C 1
ATOM 785 O O . GLY A 1 107 ? -10.827 30.417 15.681 1.00 12.29 99 GLY A O 1
ATOM 786 N N . TRP A 1 108 ? -13.026 30.733 15.337 1.00 9.73 100 TRP A N 1
ATOM 787 C CA . TRP A 1 108 ? -12.844 31.575 14.159 1.00 10.39 100 TRP A CA 1
ATOM 788 C C . TRP A 1 108 ? -13.475 32.913 14.460 1.00 9.32 100 TRP A C 1
ATOM 789 O O . TRP A 1 108 ? -14.626 32.987 14.923 1.00 9.34 100 TRP A O 1
ATOM 800 N N . ARG A 1 109 ? -12.725 33.975 14.205 1.00 8.42 101 ARG A N 1
ATOM 801 C CA . ARG A 1 109 ? -13.212 35.332 14.411 1.00 8.47 101 ARG A CA 1
ATOM 802 C C . ARG A 1 109 ? -13.506 36.007 13.061 1.00 7.69 101 ARG A C 1
ATOM 803 O O . ARG A 1 109 ? -12.619 36.092 12.187 1.00 9.06 101 ARG A O 1
ATOM 811 N N . ALA A 1 110 ? -14.728 36.513 12.903 1.00 8.04 102 ALA A N 1
ATOM 812 C CA . ALA A 1 110 ? -15.121 37.240 11.716 1.00 7.54 102 ALA A CA 1
ATOM 813 C C . ALA A 1 110 ? -14.802 38.720 11.803 1.00 7.44 102 ALA A C 1
ATOM 814 O O . ALA A 1 110 ? -15.038 39.340 12.835 1.00 9.03 102 ALA A O 1
ATOM 816 N N . ASP A 1 111 ? -14.282 39.288 10.718 1.00 7.57 103 ASP A N 1
ATOM 817 C CA . ASP A 1 111 ? -14.077 40.728 10.679 1.00 7.39 103 ASP A CA 1
ATOM 818 C C . ASP A 1 111 ? -14.475 41.228 9.305 1.00 7.32 103 ASP A C 1
ATOM 819 O O . ASP A 1 111 ? -14.672 40.428 8.357 1.00 7.35 103 ASP A O 1
ATOM 824 N N . ASN A 1 112 ? -14.613 42.539 9.194 1.00 9.03 104 ASN A N 1
ATOM 825 C CA . ASN A 1 112 ? -14.877 43.135 7.894 1.00 8.77 104 ASN A CA 1
ATOM 826 C C . ASN A 1 112 ? -13.805 44.163 7.558 1.00 8.74 104 ASN A C 1
ATOM 827 O O . ASN A 1 112 ? -13.826 45.264 8.089 1.00 11.33 104 ASN A O 1
ATOM 832 N N . THR A 1 113 ? -12.841 43.792 6.707 1.00 7.30 105 THR A N 1
ATOM 833 C CA . THR A 1 113 ? -11.810 44.747 6.372 1.00 7.09 105 THR A CA 1
ATOM 834 C C . THR A 1 113 ? -12.142 45.548 5.111 1.00 8.31 105 THR A C 1
ATOM 835 O O . THR A 1 113 ? -11.364 46.407 4.720 1.00 9.12 105 THR A O 1
ATOM 839 N N . ASP A 1 114 ? -13.330 45.325 4.512 1.00 8.25 106 ASP A N 1
ATOM 840 C CA . ASP A 1 114 ? -13.816 46.246 3.470 1.00 7.13 106 ASP A CA 1
ATOM 841 C C . ASP A 1 114 ? -13.940 47.651 4.094 1.00 7.23 106 ASP A C 1
ATOM 842 O O . ASP A 1 114 ? -13.748 48.664 3.395 1.00 8.51 106 ASP A O 1
ATOM 847 N N . VAL A 1 115 ? -14.242 47.717 5.398 1.00 8.02 107 VAL A N 1
ATOM 848 C CA . VAL A 1 115 ? -14.265 48.996 6.084 1.00 8.97 107 VAL A CA 1
ATOM 849 C C . VAL A 1 115 ? -12.885 49.697 5.998 1.00 8.75 107 VAL A C 1
ATOM 850 O O . VAL A 1 115 ? -12.789 50.915 5.707 1.0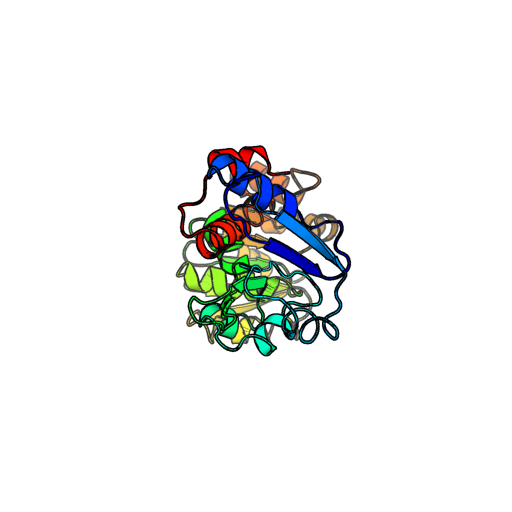0 8.19 107 VAL A O 1
ATOM 854 N N . ASP A 1 116 ? -11.805 48.936 6.242 1.00 8.59 108 ASP A N 1
ATOM 855 C CA . ASP A 1 116 ? -10.462 49.484 6.119 1.00 8.25 108 ASP A CA 1
ATOM 856 C C . ASP A 1 116 ? -10.161 49.902 4.686 1.00 6.66 108 ASP A C 1
ATOM 857 O O . ASP A 1 116 ? -9.370 50.834 4.458 1.00 7.96 108 ASP A O 1
ATOM 862 N N . GLY A 1 117 ? -10.704 49.166 3.708 1.00 6.80 109 GLY A N 1
ATOM 863 C CA . GLY A 1 117 ? -10.534 49.571 2.323 1.00 7.97 109 GLY A CA 1
ATOM 864 C C . GLY A 1 117 ? -10.910 51.038 2.120 1.00 8.25 109 GLY A C 1
ATOM 865 O O . GLY A 1 117 ? -10.175 51.815 1.468 1.00 9.73 109 GLY A O 1
ATOM 866 N N . VAL A 1 118 ? -12.049 51.438 2.678 1.00 7.71 110 VAL A N 1
ATOM 867 C CA . VAL A 1 118 ? -12.510 52.797 2.466 1.00 7.64 110 VAL A CA 1
ATOM 868 C C . VAL A 1 118 ? -11.819 53.756 3.441 1.00 6.85 110 VAL A C 1
ATOM 869 O O . VAL A 1 118 ? -11.375 54.837 3.015 1.00 8.63 110 VAL A O 1
ATOM 873 N N . THR A 1 119 ? -11.697 53.412 4.730 1.00 7.34 111 THR A N 1
ATOM 874 C CA . THR A 1 119 ? -11.044 54.390 5.635 1.00 7.35 111 THR A CA 1
ATOM 875 C C . THR A 1 119 ? -9.578 54.612 5.253 1.00 8.07 111 THR A C 1
ATOM 876 O O . THR A 1 119 ? -9.076 55.737 5.327 1.00 8.72 111 THR A O 1
ATOM 880 N N . GLY A 1 120 ? -8.917 53.540 4.821 1.00 8.40 112 GLY A N 1
ATOM 881 C CA . GLY A 1 120 ? -7.513 53.597 4.451 1.00 7.70 112 GLY A CA 1
ATOM 882 C C . GLY A 1 120 ? -7.345 54.351 3.138 1.00 7.25 112 GLY A C 1
ATOM 883 O O . GLY A 1 120 ? -6.403 55.159 2.989 1.00 9.91 112 GLY A O 1
ATOM 884 N N . ALA A 1 121 ? -8.190 54.051 2.142 1.00 8.16 113 ALA A N 1
ATOM 885 C CA . ALA A 1 121 ? -8.014 54.705 0.830 1.00 8.98 113 ALA A CA 1
ATOM 886 C C . ALA A 1 121 ? -8.307 56.195 0.886 1.00 9.36 113 ALA A C 1
ATOM 887 O O . ALA A 1 121 ? -7.627 56.995 0.236 1.00 10.55 113 ALA A O 1
ATOM 889 N N . LEU A 1 122 ? -9.338 56.574 1.638 1.00 9.21 114 LEU A N 1
ATOM 890 C CA . LEU A 1 122 ? -9.740 57.973 1.689 1.00 10.98 114 LEU A CA 1
ATOM 891 C C . LEU A 1 122 ? -8.905 58.809 2.651 1.00 10.89 114 LEU A C 1
ATOM 892 O O . LEU A 1 122 ? -8.678 59.996 2.416 1.00 12.16 114 LEU A O 1
ATOM 897 N N . GLY A 1 123 ? -8.457 58.210 3.747 1.00 11.19 115 GLY A N 1
ATOM 898 C CA . GLY A 1 123 ? -7.769 58.974 4.780 1.00 11.72 115 GLY A CA 1
ATOM 899 C C . GLY A 1 123 ? -8.718 59.704 5.715 1.00 11.78 115 GLY A C 1
ATOM 900 O O . GLY A 1 123 ? -8.832 59.365 6.908 1.00 13.10 115 GLY A O 1
ATOM 901 N N . THR A 1 124 ? -9.355 60.755 5.201 1.00 10.36 116 THR A N 1
ATOM 902 C CA . THR A 1 124 ? -10.462 61.430 5.904 1.00 9.92 116 THR A CA 1
ATOM 903 C C . THR A 1 124 ? -11.522 61.737 4.860 1.00 10.59 116 THR A C 1
ATOM 904 O O . THR A 1 124 ? -11.240 61.784 3.655 1.00 12.06 116 THR A O 1
ATOM 908 N N . ALA A 1 125 ? -12.754 61.934 5.318 1.00 10.80 117 ALA A N 1
ATOM 909 C CA . ALA A 1 125 ? -13.832 62.305 4.412 1.00 9.63 117 ALA A CA 1
ATOM 910 C C . ALA A 1 125 ? -14.453 63.660 4.791 1.00 9.00 117 ALA A C 1
ATOM 911 O O . ALA A 1 125 ? -15.555 63.992 4.325 1.00 11.15 117 ALA A O 1
ATOM 913 N N . GLY A 1 126 ? -13.783 64.454 5.643 1.00 8.71 118 GLY A N 1
ATOM 914 C CA . GLY A 1 126 ? -14.392 65.702 6.090 1.00 9.79 118 GLY A CA 1
ATOM 915 C C . GLY A 1 126 ? -15.652 65.506 6.902 1.00 9.15 118 GLY A C 1
ATOM 916 O O . GLY A 1 126 ? -15.834 64.499 7.586 1.00 10.44 118 GLY A O 1
ATOM 917 N N . ASP A 1 127 ? -16.550 66.476 6.780 1.00 9.01 119 ASP A N 1
ATOM 918 C CA . ASP A 1 127 ? -17.784 66.500 7.578 1.00 9.56 119 ASP A CA 1
ATOM 919 C C . ASP A 1 127 ? -19.002 65.928 6.853 1.00 10.02 119 ASP A C 1
ATOM 920 O O . ASP A 1 127 ? -19.863 65.352 7.473 1.00 10.36 119 ASP A O 1
ATOM 925 N N . SER A 1 128 ? -19.059 66.105 5.540 1.00 10.21 120 SER A N 1
ATOM 926 C CA A SER A 1 128 ? -20.219 65.704 4.760 0.71 10.57 120 SER A CA 1
ATOM 927 C CA B SER A 1 128 ? -20.221 65.725 4.746 0.29 10.17 120 SER A CA 1
ATOM 928 C C . SER A 1 128 ? -19.758 64.814 3.606 1.00 9.75 120 SER A C 1
ATOM 929 O O . SER A 1 128 ? -18.943 65.214 2.769 1.00 10.36 120 SER A O 1
ATOM 934 N N . ALA A 1 129 ? -20.239 63.586 3.582 1.00 8.44 121 ALA A N 1
ATOM 935 C CA . ALA A 1 129 ? -19.794 62.603 2.571 1.00 8.25 121 ALA A CA 1
ATOM 936 C C . ALA A 1 129 ? -20.959 62.023 1.833 1.00 8.12 121 ALA A C 1
ATOM 937 O O . ALA A 1 129 ? -22.030 61.853 2.420 1.00 9.90 121 ALA A O 1
ATOM 939 N N . LEU A 1 130 ? -20.752 61.712 0.558 1.00 8.21 122 LEU A N 1
ATOM 940 C CA . LEU A 1 130 ? -21.753 61.041 -0.273 1.00 7.70 122 LEU A CA 1
ATOM 941 C C . LEU A 1 130 ? -21.348 59.589 -0.485 1.00 8.49 122 LEU A C 1
ATOM 942 O O . LEU A 1 130 ? -20.163 59.284 -0.660 1.00 9.00 122 LEU A O 1
ATOM 947 N N . VAL A 1 131 ? -22.330 58.700 -0.524 1.00 8.06 123 VAL A N 1
ATOM 948 C CA . VAL A 1 131 ? -22.153 57.350 -1.063 1.00 7.64 123 VAL A CA 1
ATOM 949 C C . VAL A 1 131 ? -22.956 57.345 -2.351 1.00 9.11 123 VAL A C 1
ATOM 950 O O . VAL A 1 131 ? -24.168 57.664 -2.370 1.00 10.08 123 VAL A O 1
ATOM 954 N N . ILE A 1 132 ? -22.293 57.053 -3.469 1.00 7.64 124 ILE A N 1
ATOM 955 C CA . ILE A 1 132 ? -23.018 56.981 -4.751 1.00 8.08 124 ILE A CA 1
ATOM 956 C C . ILE A 1 132 ? -23.386 55.516 -4.982 1.00 9.38 124 ILE A C 1
ATOM 957 O O . ILE A 1 132 ? -22.491 54.675 -5.119 1.00 9.72 124 ILE A O 1
ATOM 962 N N . GLY A 1 133 ? -24.676 55.214 -5.073 1.00 10.09 125 GLY A N 1
ATOM 963 C CA . GLY A 1 133 ? -25.159 53.854 -5.246 1.00 10.15 125 GLY A CA 1
ATOM 964 C C . GLY A 1 133 ? -25.706 53.259 -3.960 1.00 11.16 125 GLY A C 1
ATOM 965 O O . GLY A 1 133 ? -25.477 53.792 -2.843 1.00 12.14 125 GLY A O 1
ATOM 966 N N . SER A 1 134 ? -26.434 52.158 -4.107 1.00 11.38 126 SER A N 1
ATOM 967 C CA . SER A 1 134 ? -27.110 51.508 -2.982 1.00 12.54 126 SER A CA 1
ATOM 968 C C . SER A 1 134 ? -26.939 50.005 -3.005 1.00 12.77 126 SER A C 1
ATOM 969 O O . SER A 1 134 ? -27.706 49.296 -2.358 1.00 14.57 126 SER A O 1
ATOM 972 N N . GLY A 1 135 ? -25.926 49.505 -3.714 1.00 11.70 127 GLY A N 1
ATOM 973 C CA . GLY A 1 135 ? -25.785 48.074 -3.906 1.00 13.41 127 GLY A CA 1
ATOM 974 C C . GLY A 1 135 ? -25.007 47.409 -2.776 1.00 13.56 127 GLY A C 1
ATOM 975 O O . GLY A 1 135 ? -24.865 47.957 -1.674 1.00 13.45 127 GLY A O 1
ATOM 976 N N . GLY A 1 136 ? -24.549 46.184 -3.034 1.00 14.99 128 GLY A N 1
ATOM 977 C CA . GLY A 1 136 ? -24.014 45.328 -1.984 1.00 15.06 128 GLY A CA 1
ATOM 978 C C . GLY A 1 136 ? -22.764 45.826 -1.269 1.00 15.03 128 GLY A C 1
ATOM 979 O O . GLY A 1 136 ? -22.463 45.356 -0.160 1.00 16.81 128 GLY A O 1
ATOM 980 N N . THR A 1 137 ? -22.031 46.763 -1.884 1.00 13.37 129 THR A N 1
ATOM 981 C CA . THR A 1 137 ? -20.835 47.309 -1.245 1.00 12.22 129 THR A CA 1
ATOM 982 C C . THR A 1 137 ? -21.094 48.583 -0.489 1.00 11.95 129 THR A C 1
ATOM 983 O O . THR A 1 137 ? -20.174 49.142 0.166 1.00 12.67 129 THR A O 1
ATOM 987 N N . ALA A 1 138 ? -22.325 49.063 -0.548 1.00 10.68 130 ALA A N 1
ATOM 988 C CA . ALA A 1 138 ? -22.618 50.343 0.106 1.00 10.02 130 ALA A CA 1
ATOM 989 C C . ALA A 1 138 ? -22.590 50.262 1.660 1.00 10.46 130 ALA A C 1
ATOM 990 O O . ALA A 1 138 ? -22.163 51.229 2.287 1.00 10.23 130 ALA A O 1
ATOM 992 N N . PRO A 1 139 ? -23.056 49.149 2.287 1.00 10.09 131 PRO A N 1
ATOM 993 C CA . PRO A 1 139 ? -22.991 49.126 3.763 1.00 10.28 131 PRO A CA 1
ATOM 994 C C . PRO A 1 139 ? -21.596 49.319 4.318 1.00 9.44 131 PRO A C 1
ATOM 995 O O . PRO A 1 139 ? -21.433 50.106 5.253 1.00 9.19 131 PRO A O 1
ATOM 999 N N . ALA A 1 140 ? -20.590 48.680 3.730 1.00 9.77 132 ALA A N 1
ATOM 1000 C CA . ALA A 1 140 ? -19.246 48.895 4.232 1.00 10.37 132 ALA A CA 1
ATOM 1001 C C . ALA A 1 140 ? -18.798 50.337 4.065 1.00 9.15 132 ALA A C 1
ATOM 1002 O O . ALA A 1 140 ? -18.060 50.872 4.930 1.00 8.93 132 ALA A O 1
ATOM 1004 N N . ALA A 1 141 ? -19.188 50.959 2.935 1.00 8.66 133 ALA A N 1
ATOM 1005 C CA . ALA A 1 141 ? -18.849 52.359 2.715 1.00 7.94 133 ALA A CA 1
ATOM 1006 C C . ALA A 1 141 ? -19.494 53.250 3.807 1.00 8.18 133 ALA A C 1
ATOM 1007 O O . ALA A 1 141 ? -18.840 54.154 4.331 1.00 8.97 133 ALA A O 1
ATOM 1009 N N . VAL A 1 142 ? -20.758 53.003 4.156 1.00 8.34 134 VAL A N 1
ATOM 1010 C CA . VAL A 1 142 ? -21.448 53.795 5.186 1.00 8.49 134 VAL A CA 1
ATOM 1011 C C . VAL A 1 142 ? -20.749 53.656 6.546 1.00 8.77 134 VAL A C 1
ATOM 1012 O O . VAL A 1 142 ? -20.463 54.659 7.206 1.00 8.41 134 VAL A O 1
ATOM 1016 N N . VAL A 1 143 ? -20.432 52.410 6.940 1.00 8.58 135 VAL A N 1
ATOM 1017 C CA . VAL A 1 143 ? -19.811 52.188 8.245 1.00 8.66 135 VAL A CA 1
ATOM 1018 C C . VAL A 1 143 ? -18.405 52.832 8.245 1.00 8.41 135 VAL A C 1
ATOM 1019 O O . VAL A 1 143 ? -18.062 53.491 9.205 1.00 9.15 135 VAL A O 1
ATOM 1023 N N . ALA A 1 144 ? -17.662 52.703 7.144 1.00 7.70 136 ALA A N 1
ATOM 1024 C CA . ALA A 1 144 ? -16.366 53.358 7.051 1.00 7.78 136 ALA A CA 1
ATOM 1025 C C . ALA A 1 144 ? -16.469 54.858 7.177 1.00 7.74 136 ALA A C 1
ATOM 1026 O O . ALA A 1 144 ? -15.651 55.476 7.870 1.00 7.98 136 ALA A O 1
ATOM 1028 N N . LEU A 1 145 ? -17.446 55.469 6.495 1.00 7.42 137 LEU A N 1
ATOM 1029 C CA . LEU A 1 145 ? -17.564 56.919 6.599 1.00 8.06 137 LEU A CA 1
ATOM 1030 C C . LEU A 1 145 ? -17.882 57.319 8.035 1.00 7.74 137 LEU A C 1
ATOM 1031 O O . LEU A 1 145 ? -17.326 58.326 8.542 1.00 8.06 137 LEU A O 1
ATOM 1036 N N . ALA A 1 146 ? -18.749 56.551 8.713 1.00 7.39 138 ALA A N 1
ATOM 1037 C CA . ALA A 1 146 ? -19.033 56.868 10.104 1.00 7.57 138 ALA A CA 1
ATOM 1038 C C . ALA A 1 146 ? -17.761 56.739 10.961 1.00 8.13 138 ALA A C 1
ATOM 1039 O O . ALA A 1 146 ? -17.537 57.535 11.880 1.00 8.36 138 ALA A O 1
ATOM 1041 N N . GLU A 1 147 ? -16.941 55.739 10.650 1.00 9.13 139 GLU A N 1
ATOM 1042 C CA . GLU A 1 147 ? -15.676 55.537 11.378 1.00 9.05 139 GLU A CA 1
ATOM 1043 C C . GLU A 1 147 ? -14.657 56.633 11.070 1.00 9.24 139 GLU A C 1
ATOM 1044 O O . GLU A 1 147 ? -13.735 56.869 11.855 1.00 10.04 139 GLU A O 1
ATOM 1050 N N . LEU A 1 148 ? -14.804 57.305 9.927 1.00 9.65 140 LEU A N 1
ATOM 1051 C CA . LEU A 1 148 ? -13.955 58.479 9.631 1.00 7.99 140 LEU A CA 1
ATOM 1052 C C . LEU A 1 148 ? -14.453 59.732 10.362 1.00 8.03 140 LEU A C 1
ATOM 1053 O O . LEU A 1 148 ? -13.851 60.797 10.240 1.00 8.89 140 LEU A O 1
ATOM 1058 N N . GLY A 1 149 ? -15.538 59.622 11.126 1.00 7.42 141 GLY A N 1
ATOM 1059 C CA . GLY A 1 149 ? -16.031 60.765 11.890 1.00 8.03 141 GLY A CA 1
ATOM 1060 C C . GLY A 1 149 ? -16.795 61.785 11.052 1.00 8.95 141 GLY A C 1
ATOM 1061 O O . GLY A 1 149 ? -16.858 62.949 11.425 1.00 9.42 141 GLY A O 1
ATOM 1062 N N . VAL A 1 150 ? -17.330 61.379 9.902 1.00 8.18 142 VAL A N 1
ATOM 1063 C CA A VAL A 1 150 ? -18.177 62.319 9.154 0.56 9.12 142 VAL A CA 1
ATOM 1064 C CA B VAL A 1 150 ? -18.203 62.224 9.110 0.44 8.99 142 VAL A CA 1
ATOM 1065 C C . VAL A 1 150 ? -19.411 62.653 9.969 1.00 9.91 142 VAL A C 1
ATOM 1066 O O . VAL A 1 150 ? -19.902 61.861 10.767 1.00 12.26 142 VAL A O 1
ATOM 1073 N N . GLN A 1 151 ? -19.880 63.876 9.803 1.00 9.62 143 GLN A N 1
ATOM 1074 C CA A GLN A 1 151 ? -21.087 64.279 10.501 0.51 10.13 143 GLN A CA 1
ATOM 1075 C CA B GLN A 1 151 ? -21.114 64.382 10.418 0.49 10.02 143 GLN A CA 1
ATOM 1076 C C . GLN A 1 151 ? -22.352 63.825 9.738 1.00 9.49 143 GLN A C 1
ATOM 1077 O O . GLN A 1 151 ? -23.326 63.406 10.371 1.00 10.61 143 GLN A O 1
ATOM 1088 N N . ARG A 1 152 ? -22.330 63.869 8.401 1.00 9.83 144 ARG A N 1
ATOM 1089 C CA . ARG A 1 152 ? -23.506 63.519 7.608 1.00 10.43 144 ARG A CA 1
ATOM 1090 C C . ARG A 1 152 ? -23.110 62.602 6.451 1.00 9.38 144 ARG A C 1
ATOM 1091 O O . ARG A 1 152 ? -22.114 62.861 5.757 1.00 11.55 144 ARG A O 1
ATOM 1099 N N . ILE A 1 153 ? -23.894 61.557 6.226 1.00 8.40 145 ILE A N 1
ATOM 1100 C CA . ILE A 1 153 ? -23.740 60.659 5.101 1.00 8.09 145 ILE A CA 1
ATOM 1101 C C . ILE A 1 153 ? -24.987 60.747 4.250 1.00 8.26 145 ILE A C 1
ATOM 1102 O O . ILE A 1 153 ? -26.103 60.515 4.743 1.00 9.60 145 ILE A O 1
ATOM 1107 N N . THR A 1 154 ? -24.821 61.158 3.000 1.00 8.89 146 THR A N 1
ATOM 1108 C CA . THR A 1 154 ? -25.949 61.240 2.068 1.00 9.36 146 THR A CA 1
ATOM 1109 C C . THR A 1 154 ? -25.829 60.107 1.042 1.00 8.73 146 THR A C 1
ATOM 1110 O O . THR A 1 154 ? -24.788 59.961 0.365 1.00 9.59 146 THR A O 1
ATOM 1114 N N . ILE A 1 155 ? -26.898 59.333 0.901 1.00 8.72 147 ILE A N 1
ATOM 1115 C CA . ILE A 1 155 ? -26.940 58.216 -0.042 1.00 8.10 147 ILE A CA 1
ATOM 1116 C C . ILE A 1 155 ? -27.503 58.775 -1.344 1.00 8.99 147 ILE A C 1
ATOM 1117 O O . ILE A 1 155 ? -28.671 59.190 -1.414 1.00 10.93 147 ILE A O 1
ATOM 1122 N N . VAL A 1 156 ? -26.671 58.810 -2.371 1.00 8.32 148 VAL A N 1
ATOM 1123 C CA . VAL A 1 156 ? -27.055 59.329 -3.692 1.00 9.43 148 VAL A CA 1
ATOM 1124 C C . VAL A 1 156 ? -27.336 58.135 -4.549 1.00 10.22 148 VAL A C 1
ATOM 1125 O O . VAL A 1 156 ? -26.422 57.412 -4.950 1.00 9.99 148 VAL A O 1
ATOM 1129 N N . ALA A 1 157 ? -28.605 57.885 -4.801 1.00 10.09 149 ALA A N 1
ATOM 1130 C CA . ALA A 1 157 ? -28.982 56.663 -5.490 1.00 9.86 149 ALA A CA 1
ATOM 1131 C C . ALA A 1 157 ? -30.360 56.841 -6.107 1.00 10.14 149 ALA A C 1
ATOM 1132 O O . ALA A 1 157 ? -31.102 57.777 -5.779 1.00 10.97 149 ALA A O 1
ATOM 1134 N N . ARG A 1 158 ? -30.713 55.926 -6.989 1.00 10.76 150 ARG A N 1
ATOM 1135 C CA A ARG A 1 158 ? -31.995 55.969 -7.673 0.78 11.25 150 ARG A CA 1
ATOM 1136 C CA B ARG A 1 158 ? -31.989 55.977 -7.686 0.22 11.50 150 ARG A CA 1
ATOM 1137 C C . ARG A 1 158 ? -33.140 55.364 -6.882 1.00 11.58 150 ARG A C 1
ATOM 1138 O O . ARG A 1 158 ? -34.290 55.833 -6.956 1.00 13.83 150 ARG A O 1
ATOM 1153 N N . ASP A 1 159 ? -32.850 54.290 -6.142 1.00 11.42 151 ASP A N 1
ATOM 1154 C CA . ASP A 1 159 ? -33.904 53.523 -5.484 1.00 11.90 151 ASP A CA 1
ATOM 1155 C C . ASP A 1 159 ? -34.069 53.988 -4.049 1.00 11.57 151 ASP A C 1
ATOM 1156 O O . ASP A 1 159 ? -33.202 53.809 -3.230 1.00 11.23 151 ASP A O 1
ATOM 1161 N N . GLU A 1 160 ? -35.180 54.654 -3.752 1.00 12.61 152 GLU A N 1
ATOM 1162 C CA . GLU A 1 160 ? -35.387 55.201 -2.426 1.00 13.71 152 GLU A CA 1
ATOM 1163 C C . GLU A 1 160 ? -35.488 54.120 -1.350 1.00 13.33 152 GLU A C 1
ATOM 1164 O O . GLU A 1 160 ? -35.052 54.319 -0.226 1.00 13.22 152 GLU A O 1
ATOM 1170 N N . GLY A 1 161 ? -36.012 52.961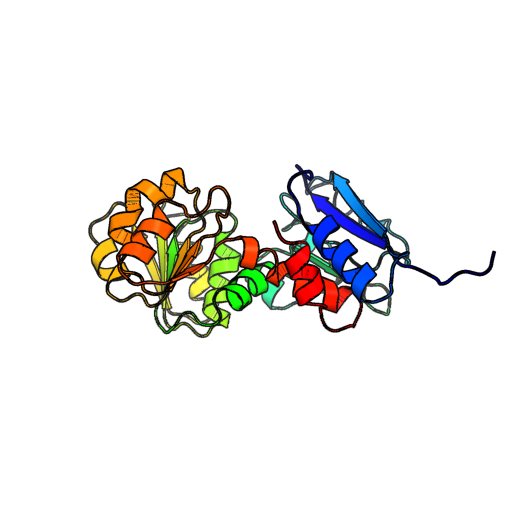 -1.705 1.00 13.78 153 GLY A N 1
ATOM 1171 C CA . GLY A 1 161 ? -36.142 51.861 -0.754 1.00 13.88 153 GLY A CA 1
ATOM 1172 C C . GLY A 1 161 ? -34.792 51.327 -0.314 1.00 13.98 153 GLY A C 1
ATOM 1173 O O . GLY A 1 161 ? -34.510 51.199 0.894 1.00 14.53 153 GLY A O 1
ATOM 1174 N N . LYS A 1 162 ? -33.910 51.059 -1.274 1.00 13.88 154 LYS A N 1
ATOM 1175 C CA . LYS A 1 162 ? -32.558 50.576 -0.923 1.00 14.55 154 LYS A CA 1
ATOM 1176 C C . LYS A 1 162 ? -31.794 51.668 -0.224 1.00 13.73 154 LYS A C 1
ATOM 1177 O O . LYS A 1 162 ? -31.038 51.432 0.712 1.00 15.82 154 LYS A O 1
ATOM 1183 N N . ALA A 1 163 ? -32.010 52.900 -0.643 1.00 13.66 155 ALA A N 1
ATOM 1184 C CA . ALA A 1 163 ? -31.311 53.983 0.030 1.00 14.46 155 ALA A CA 1
ATOM 1185 C C . ALA A 1 163 ? -31.736 54.130 1.490 1.00 15.62 155 ALA A C 1
ATOM 1186 O O . ALA A 1 163 ? -30.919 54.441 2.350 1.00 16.62 155 ALA A O 1
ATOM 1188 N N A SER A 1 164 ? -33.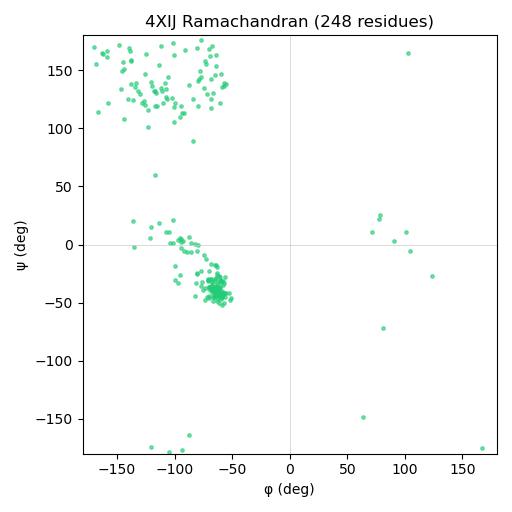027 53.934 1.759 0.47 16.05 156 SER A N 1
ATOM 1189 N N B SER A 1 164 ? -33.018 53.922 1.782 0.53 15.37 156 SER A N 1
ATOM 1190 C CA A SER A 1 164 ? -33.568 54.165 3.099 0.47 16.37 156 SER A CA 1
ATOM 1191 C CA B SER A 1 164 ? -33.511 54.189 3.135 0.53 15.11 156 SER A CA 1
ATOM 1192 C C A SER A 1 164 ? -32.912 53.232 4.102 0.47 16.20 156 SER A C 1
ATOM 1193 C C B SER A 1 164 ? -32.871 53.229 4.131 0.53 15.59 156 SER A C 1
ATOM 1194 O O A SER A 1 164 ? -32.663 53.604 5.252 0.47 16.47 156 SER A O 1
ATOM 1195 O O B SER A 1 164 ? -32.603 53.573 5.283 0.53 15.81 156 SER A O 1
ATOM 1200 N N . ARG A 1 165 ? -32.598 52.021 3.670 1.00 16.28 157 ARG A N 1
ATOM 1201 C CA A ARG A 1 165 ? -31.940 51.101 4.575 0.58 17.35 157 ARG A CA 1
ATOM 1202 C CA B ARG A 1 165 ? -31.911 51.036 4.487 0.42 17.50 157 ARG A CA 1
ATOM 1203 C C . ARG A 1 165 ? -30.487 51.508 4.869 1.00 15.46 157 ARG A C 1
ATOM 1204 O O . ARG A 1 165 ? -29.992 51.288 5.984 1.00 14.62 157 ARG A O 1
ATOM 1219 N N . LEU A 1 166 ? -29.823 52.166 3.929 1.00 12.95 158 LEU A N 1
ATOM 1220 C CA . LEU A 1 166 ? -28.481 52.700 4.179 1.00 10.57 158 LEU A CA 1
ATOM 1221 C C . LEU A 1 166 ? -28.511 53.950 5.023 1.00 10.35 158 LEU A C 1
ATOM 1222 O O . LEU A 1 166 ? -27.597 54.188 5.820 1.00 9.97 158 LEU A O 1
ATOM 1227 N N . VAL A 1 167 ? -29.573 54.750 4.871 1.00 9.97 159 VAL A N 1
ATOM 1228 C CA . VAL A 1 167 ? -29.765 55.910 5.747 1.00 10.25 159 VAL A CA 1
ATOM 1229 C C . VAL A 1 167 ? -29.953 55.431 7.185 1.00 10.21 159 VAL A C 1
ATOM 1230 O O . VAL A 1 167 ? -29.360 56.007 8.103 1.00 10.89 159 VAL A O 1
ATOM 1234 N N . ASP A 1 168 ? -30.758 54.381 7.378 1.00 11.49 160 ASP A N 1
ATOM 1235 C CA . ASP A 1 168 ? -30.952 53.832 8.715 1.00 12.40 160 ASP A CA 1
ATOM 1236 C C . ASP A 1 168 ? -29.623 53.386 9.311 1.00 11.84 160 ASP A C 1
ATOM 1237 O O . ASP A 1 168 ? -29.337 53.600 10.483 1.00 12.33 160 ASP A O 1
ATOM 1242 N N . LEU A 1 169 ? -28.821 52.698 8.508 1.00 12.33 161 LEU A N 1
ATOM 1243 C CA . LEU A 1 169 ? -27.500 52.260 8.946 1.00 11.86 161 LEU A CA 1
ATOM 1244 C C . LEU A 1 169 ? -26.609 53.438 9.306 1.00 10.78 161 LEU A C 1
ATOM 1245 O O . LEU A 1 169 ? -25.960 53.417 10.357 1.00 11.47 161 LEU A O 1
ATOM 1250 N N . ALA A 1 170 ? -26.605 54.492 8.479 1.00 10.44 162 ALA A N 1
ATOM 1251 C CA . ALA A 1 170 ? -25.811 55.664 8.847 1.00 8.80 162 ALA A CA 1
ATOM 1252 C C . ALA A 1 170 ? -26.196 56.197 10.220 1.00 10.15 162 ALA A C 1
ATOM 1253 O O . ALA A 1 170 ? -25.339 56.566 11.029 1.00 10.28 162 ALA A O 1
ATOM 1255 N N . ARG A 1 171 ? -27.490 56.291 10.470 1.00 11.17 163 ARG A N 1
ATOM 1256 C CA . ARG A 1 171 ? -27.933 56.771 11.762 1.00 12.31 163 ARG A CA 1
ATOM 1257 C C . ARG A 1 171 ? -27.577 55.823 12.902 1.00 12.90 163 ARG A C 1
ATOM 1258 O O . ARG A 1 171 ? -27.192 56.284 13.998 1.00 14.47 163 ARG A O 1
ATOM 1266 N N . ARG A 1 172 ? -27.682 54.508 12.671 1.00 13.79 164 ARG A N 1
ATOM 1267 C CA A ARG A 1 172 ? -27.287 53.557 13.715 0.55 14.88 164 ARG A CA 1
ATOM 1268 C CA B ARG A 1 172 ? -27.256 53.493 13.649 0.45 15.34 164 ARG A CA 1
ATOM 1269 C C . ARG A 1 172 ? -25.788 53.655 14.021 1.00 15.13 164 ARG A C 1
ATOM 1270 O O . ARG A 1 172 ? -25.376 53.369 15.154 1.00 15.85 164 ARG A O 1
ATOM 1285 N N . CYS A 1 173 ? -25.002 54.111 13.046 1.00 13.73 165 CYS A N 1
ATOM 1286 C CA . CYS A 1 173 ? -23.573 54.328 13.259 1.00 13.26 165 CYS A CA 1
ATOM 1287 C C . CYS A 1 173 ? -23.262 55.643 13.969 1.00 13.54 165 CYS A C 1
ATOM 1288 O O . CYS A 1 173 ? -22.095 55.900 14.261 1.00 15.96 165 CYS A O 1
ATOM 1291 N N . GLY A 1 174 ? -24.279 56.472 14.205 1.00 13.65 166 GLY A N 1
ATOM 1292 C CA . GLY A 1 174 ? -24.107 57.714 14.945 1.00 13.28 166 GLY A CA 1
ATOM 1293 C C . GLY A 1 174 ? -24.102 58.985 14.108 1.00 13.12 166 GLY A C 1
ATOM 1294 O O . GLY A 1 174 ? -24.064 60.091 14.648 1.00 14.49 166 GLY A O 1
ATOM 1295 N N . ALA A 1 175 ? -24.130 58.849 12.780 1.00 12.67 167 ALA A N 1
ATOM 1296 C CA . ALA A 1 175 ? -24.082 60.012 11.888 1.00 11.94 167 ALA A CA 1
ATOM 1297 C C . ALA A 1 175 ? -25.493 60.513 11.551 1.00 11.74 167 ALA A C 1
ATOM 1298 O O . ALA A 1 175 ? -26.481 59.822 11.801 1.00 13.66 167 ALA A O 1
ATOM 1300 N N . GLN A 1 176 ? -25.590 61.709 10.975 1.00 12.09 168 GLN A N 1
ATOM 1301 C CA . GLN A 1 176 ? -26.818 62.108 10.281 1.00 13.02 168 GLN A CA 1
ATOM 1302 C C . GLN A 1 176 ? -26.841 61.450 8.920 1.00 11.11 168 GLN A C 1
ATOM 1303 O O . GLN A 1 176 ? -25.770 61.173 8.346 1.00 11.84 168 GLN A O 1
ATOM 1309 N N . GLY A 1 177 ? -28.040 61.149 8.425 1.00 11.52 169 GLY A N 1
ATOM 1310 C CA . GLY A 1 177 ? -28.155 60.509 7.131 1.00 11.97 169 GLY A CA 1
ATOM 1311 C C . GLY A 1 177 ? -29.360 60.970 6.366 1.00 11.61 169 GLY A C 1
ATOM 1312 O O . GLY A 1 177 ? -30.367 61.401 6.970 1.00 12.78 169 GLY A O 1
ATOM 1313 N N . GLY A 1 178 ? -29.295 60.824 5.051 1.00 10.05 170 GLY A N 1
ATOM 1314 C CA .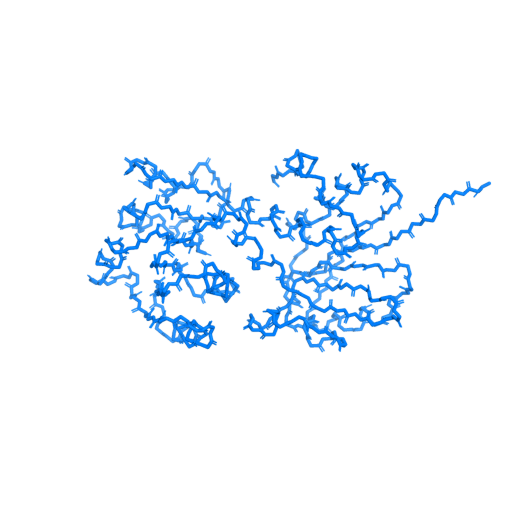 GLY A 1 178 ? -30.455 61.109 4.227 1.00 10.36 170 GLY A CA 1
ATOM 1315 C C . GLY A 1 178 ? -30.192 60.626 2.822 1.00 10.82 170 GLY A C 1
ATOM 1316 O O . GLY A 1 178 ? -29.065 60.226 2.470 1.00 12.02 170 GLY A O 1
ATOM 1317 N N . TRP A 1 179 ? -31.250 60.649 2.034 1.00 12.22 171 TRP A N 1
ATOM 1318 C CA . TRP A 1 179 ? -31.256 60.180 0.639 1.00 11.82 171 TRP A CA 1
ATOM 1319 C C . TRP A 1 179 ? -31.358 61.345 -0.316 1.00 11.12 171 TRP A C 1
ATOM 1320 O O . TRP A 1 179 ? -32.139 62.303 -0.085 1.00 13.64 171 TRP A O 1
ATOM 1331 N N . CYS A 1 180 ? -30.583 61.263 -1.398 1.00 11.30 172 CYS A N 1
ATOM 1332 C CA . CYS A 1 180 ? -30.660 62.212 -2.502 1.00 11.94 172 CYS A CA 1
ATOM 1333 C C . CYS A 1 180 ? -30.875 61.400 -3.793 1.00 10.41 172 CYS A C 1
ATOM 1334 O O . CYS A 1 180 ? -30.061 60.527 -4.109 1.00 11.73 172 CYS A O 1
ATOM 1337 N N . ASP A 1 181 ? -31.984 61.631 -4.507 1.00 11.56 173 ASP A N 1
ATOM 1338 C CA . ASP A 1 181 ? -32.187 60.980 -5.804 1.00 12.16 173 ASP A CA 1
ATOM 1339 C C . ASP A 1 181 ? -31.072 61.394 -6.757 1.00 12.53 173 ASP A C 1
ATOM 1340 O O . ASP A 1 181 ? -30.919 62.583 -7.060 1.00 13.29 173 ASP A O 1
ATOM 1345 N N . ILE A 1 182 ? -30.321 60.422 -7.277 1.00 11.56 174 ILE A N 1
ATOM 1346 C CA . ILE A 1 182 ? -29.231 60.716 -8.182 1.00 13.43 174 ILE A CA 1
ATOM 1347 C C . ILE A 1 182 ? -29.708 61.423 -9.432 1.00 14.67 174 ILE A C 1
ATOM 1348 O O . ILE A 1 182 ? -28.957 62.239 -9.999 1.00 15.48 174 ILE A O 1
ATOM 1353 N N . GLY A 1 183 ? -30.965 61.168 -9.810 1.00 15.23 175 GLY A N 1
ATOM 1354 C CA . GLY A 1 183 ? -31.546 61.746 -11.005 1.00 16.23 175 GLY A CA 1
ATOM 1355 C C . GLY A 1 183 ? -32.339 63.013 -10.762 1.00 16.94 175 GLY A C 1
ATOM 1356 O O . GLY A 1 183 ? -32.957 63.554 -11.692 1.00 18.52 175 GLY A O 1
ATOM 1357 N N . GLY A 1 184 ? -32.321 63.513 -9.518 1.00 17.51 176 GLY A N 1
ATOM 1358 C CA . GLY A 1 184 ? -33.183 64.626 -9.157 1.00 18.69 176 GLY A CA 1
ATOM 1359 C C . GLY A 1 184 ? -32.528 65.994 -9.021 1.00 19.26 176 GLY A C 1
ATOM 1360 O O . GLY A 1 184 ? -31.298 66.157 -9.176 1.00 19.45 176 GLY A O 1
ATOM 1361 N N . ALA A 1 185 ? -33.363 66.968 -8.656 1.00 19.41 177 ALA A N 1
ATOM 1362 C CA . ALA A 1 185 ? -32.935 68.347 -8.490 1.00 20.97 177 ALA A CA 1
ATOM 1363 C C . ALA A 1 185 ? -32.087 68.612 -7.243 1.00 20.75 177 ALA A C 1
ATOM 1364 O O . ALA A 1 185 ? -31.516 69.711 -7.107 1.00 23.52 177 ALA A O 1
ATOM 1366 N N . ALA A 1 186 ? -32.026 67.660 -6.316 1.00 18.88 178 ALA A N 1
ATOM 1367 C CA . ALA A 1 186 ? -31.328 67.933 -5.052 1.00 18.29 178 ALA A CA 1
ATOM 1368 C C . ALA A 1 186 ? -29.860 67.596 -5.124 1.00 16.72 178 ALA A C 1
ATOM 1369 O O . ALA A 1 186 ? -29.119 67.874 -4.187 1.00 16.44 178 ALA A O 1
ATOM 1371 N N . LEU A 1 187 ? -29.427 66.991 -6.226 1.00 14.98 179 LEU A N 1
ATOM 1372 C CA . LEU A 1 187 ? -28.023 66.528 -6.284 1.00 14.75 179 LEU A CA 1
ATOM 1373 C C . LEU A 1 187 ? -27.040 67.705 -6.233 1.00 15.36 179 LEU A C 1
ATOM 1374 O O . LEU A 1 187 ? -25.980 67.631 -5.583 1.00 15.64 179 LEU A O 1
ATOM 1379 N N . ALA A 1 188 ? -27.355 68.805 -6.895 1.00 15.68 180 ALA A N 1
ATOM 1380 C CA . ALA A 1 188 ? -26.396 69.911 -6.944 1.00 15.99 180 ALA A CA 1
ATOM 1381 C C . ALA A 1 188 ? -26.080 70.423 -5.548 1.00 15.94 180 ALA A C 1
ATOM 1382 O O . ALA A 1 188 ? -24.914 70.691 -5.226 1.00 16.92 180 ALA A O 1
ATOM 1384 N N . ASP A 1 189 ? -27.110 70.565 -4.724 1.00 16.16 181 ASP A N 1
ATOM 1385 C CA . ASP A 1 189 ? -26.883 71.031 -3.360 1.00 18.56 181 ASP A CA 1
ATOM 1386 C C . ASP A 1 189 ? -26.089 70.012 -2.527 1.00 17.24 181 ASP A C 1
ATOM 1387 O O . ASP A 1 189 ? -25.240 70.405 -1.727 1.00 17.92 181 ASP A O 1
ATOM 1392 N N . ALA A 1 190 ? -26.360 68.714 -2.709 1.00 15.15 182 ALA A N 1
ATOM 1393 C CA . ALA A 1 190 ? -25.594 67.683 -1.996 1.00 14.11 182 ALA A CA 1
ATOM 1394 C C . ALA A 1 190 ? -24.105 67.755 -2.386 1.00 13.60 182 ALA A C 1
ATOM 1395 O O . ALA A 1 190 ? -23.216 67.619 -1.534 1.00 13.72 182 ALA A O 1
ATOM 1397 N N . VAL A 1 191 ? -23.849 67.953 -3.676 1.00 12.91 183 VAL A N 1
ATOM 1398 C CA . VAL A 1 191 ? -22.472 68.035 -4.131 1.00 14.34 183 VAL A CA 1
ATOM 1399 C C . VAL A 1 191 ? -21.813 69.316 -3.610 1.00 14.57 183 VAL A C 1
ATOM 1400 O O . VAL A 1 191 ? -20.650 69.298 -3.175 1.00 14.32 183 VAL A O 1
ATOM 1404 N N . ALA A 1 192 ? -22.565 70.421 -3.617 1.00 15.43 184 ALA A N 1
ATOM 1405 C CA . ALA A 1 192 ? -21.983 71.690 -3.203 1.00 17.62 184 ALA A CA 1
ATOM 1406 C C . ALA A 1 192 ? -21.496 71.675 -1.758 1.00 18.21 184 ALA A C 1
ATOM 1407 O O . ALA A 1 192 ? -20.498 72.332 -1.417 1.00 18.52 184 ALA A O 1
ATOM 1409 N N . SER A 1 193 ? -22.181 70.914 -0.909 1.00 17.42 185 SER A N 1
ATOM 1410 C CA A SER A 1 193 ? -21.782 70.891 0.499 0.61 17.32 185 SER A CA 1
ATOM 1411 C CA B SER A 1 193 ? -21.864 70.820 0.515 0.39 17.37 185 SER A CA 1
ATOM 1412 C C . SER A 1 193 ? -20.975 69.642 0.856 1.00 15.99 185 SER A C 1
ATOM 1413 O O . SER A 1 193 ? -20.580 69.477 2.012 1.00 16.97 185 SER A O 1
ATOM 1418 N N . ALA A 1 194 ? -20.701 68.791 -0.126 1.00 13.73 186 ALA A N 1
ATOM 1419 C CA . ALA A 1 194 ? -19.910 67.576 0.167 1.00 12.10 186 ALA A CA 1
ATOM 1420 C C . ALA A 1 194 ? -18.411 67.824 0.272 1.00 10.85 186 ALA A C 1
ATOM 1421 O O . ALA A 1 194 ? -17.844 68.572 -0.519 1.00 12.20 186 ALA A O 1
ATOM 1423 N N . ASP A 1 195 ? -17.775 67.122 1.204 1.00 10.22 187 ASP A N 1
ATOM 1424 C CA . ASP A 1 195 ? -16.290 67.094 1.292 1.00 9.04 187 ASP A CA 1
ATOM 1425 C C . ASP A 1 195 ? -15.661 65.912 0.576 1.00 10.11 187 ASP A C 1
ATOM 1426 O O . ASP A 1 195 ? -14.533 65.990 0.117 1.00 11.82 187 ASP A O 1
ATOM 1431 N N . ALA A 1 196 ? -16.420 64.845 0.449 1.00 10.04 188 ALA A N 1
ATOM 1432 C CA . ALA A 1 196 ? -15.867 63.620 -0.135 1.00 8.64 188 ALA A CA 1
ATOM 1433 C C . ALA A 1 196 ? -16.999 62.765 -0.638 1.00 7.94 188 ALA A C 1
ATOM 1434 O O . ALA A 1 196 ? -18.138 62.935 -0.195 1.00 9.20 188 ALA A O 1
ATOM 1436 N N . ALA A 1 197 ? -16.676 61.825 -1.516 1.00 7.30 189 ALA A N 1
ATOM 1437 C CA . ALA A 1 197 ? -17.656 60.803 -1.947 1.00 7.84 189 ALA A CA 1
ATOM 1438 C C . ALA A 1 197 ? -16.983 59.473 -2.161 1.00 9.11 189 ALA A C 1
ATOM 1439 O O . ALA A 1 197 ? -15.795 59.439 -2.521 1.00 9.81 189 ALA A O 1
ATOM 1441 N N . VAL A 1 198 ? -17.752 58.392 -1.957 1.00 8.31 190 VAL A N 1
ATOM 1442 C CA . VAL A 1 198 ? -17.355 57.047 -2.349 1.00 8.42 190 VAL A CA 1
ATOM 1443 C C . VAL A 1 198 ? -18.337 56.618 -3.410 1.00 8.22 190 VAL A C 1
ATOM 1444 O O . VAL A 1 198 ? -19.521 56.508 -3.134 1.00 9.06 190 VAL A O 1
ATOM 1448 N N . SER A 1 199 ? -17.851 56.331 -4.602 1.00 8.60 191 SER A N 1
ATOM 1449 C CA . SER A 1 199 ? -18.709 55.881 -5.682 1.00 9.67 191 SER A CA 1
ATOM 1450 C C . SER A 1 199 ? -18.634 54.373 -5.847 1.00 10.02 191 SER A C 1
ATOM 1451 O O . SER A 1 199 ? -17.548 53.808 -6.076 1.00 11.16 191 SER A O 1
ATOM 1454 N N . THR A 1 200 ? -19.761 53.698 -5.657 1.00 9.68 192 THR A N 1
ATOM 1455 C CA . THR A 1 200 ? -19.812 52.241 -5.651 1.00 10.58 192 THR A CA 1
ATOM 1456 C C . THR A 1 200 ? -20.385 51.641 -6.933 1.00 12.43 192 THR A C 1
ATOM 1457 O O . THR A 1 200 ? -20.494 50.412 -7.038 1.00 15.13 192 THR A O 1
ATOM 1461 N N . ILE A 1 201 ? -20.734 52.491 -7.901 1.00 11.44 193 ILE A N 1
ATOM 1462 C CA . ILE A 1 201 ? -21.432 52.017 -9.102 1.00 11.35 193 ILE A CA 1
ATOM 1463 C C . ILE A 1 201 ? -20.467 51.871 -10.293 1.00 10.85 193 ILE A C 1
ATOM 1464 O O . ILE A 1 201 ? -19.353 52.431 -10.308 1.00 11.53 193 ILE A O 1
ATOM 1469 N N . PRO A 1 202 ? -20.879 51.139 -11.325 1.00 11.97 194 PRO A N 1
ATOM 1470 C CA . PRO A 1 202 ? -19.968 50.943 -12.460 1.00 12.45 194 PRO A CA 1
ATOM 1471 C C . PRO A 1 202 ? -19.636 52.259 -13.177 1.00 11.42 194 PRO A C 1
ATOM 1472 O O . PRO A 1 202 ? -20.428 53.238 -13.150 1.00 12.20 194 PRO A O 1
ATOM 1476 N N . ALA A 1 203 ? -18.470 52.288 -13.809 1.00 11.27 195 ALA A N 1
ATOM 1477 C CA . ALA A 1 203 ? -18.009 53.479 -14.488 1.00 12.20 195 ALA A CA 1
ATOM 1478 C C . ALA A 1 203 ? -18.996 54.018 -15.524 1.00 13.03 195 ALA A C 1
ATOM 1479 O O . ALA A 1 203 ? -19.161 55.241 -15.626 1.00 12.85 195 ALA A O 1
ATOM 1481 N N . ASP A 1 204 ? -19.626 53.141 -16.310 1.00 14.02 196 ASP A N 1
ATOM 1482 C CA . ASP A 1 204 ? -20.560 53.615 -17.338 1.00 15.18 196 ASP A CA 1
ATOM 1483 C C . ASP A 1 204 ? -21.826 54.222 -16.742 1.00 15.89 196 ASP A C 1
ATOM 1484 O O . ASP A 1 204 ? -22.414 55.131 -17.334 1.00 18.73 196 ASP A O 1
ATOM 1489 N N . ALA A 1 205 ? -22.234 53.755 -15.558 1.00 14.55 197 ALA A N 1
ATOM 1490 C CA . ALA A 1 205 ? -23.363 54.353 -14.850 1.00 13.25 197 ALA A CA 1
ATOM 1491 C C . ALA A 1 205 ? -22.943 55.706 -14.260 1.00 12.43 197 ALA A C 1
ATOM 1492 O O . ALA A 1 205 ? -23.680 56.698 -14.407 1.00 14.29 197 ALA A O 1
ATOM 1494 N N . ALA A 1 206 ? -21.785 55.738 -13.590 1.00 11.56 198 ALA A N 1
ATOM 1495 C CA . ALA A 1 206 ? -21.301 56.999 -13.012 1.00 11.57 198 ALA A CA 1
ATOM 1496 C C . ALA A 1 206 ? -20.990 58.060 -14.068 1.00 11.49 198 ALA A C 1
ATOM 1497 O O . ALA A 1 206 ? -21.112 59.252 -13.777 1.00 11.88 198 ALA A O 1
ATOM 1499 N N . ALA A 1 207 ? -20.604 57.666 -15.280 1.00 11.95 199 ALA A N 1
ATOM 1500 C CA . ALA A 1 207 ? -20.267 58.677 -16.294 1.00 12.09 199 ALA A CA 1
ATOM 1501 C C . ALA A 1 207 ? -21.433 59.632 -16.581 1.00 12.99 199 ALA A C 1
ATOM 1502 O O . ALA A 1 207 ? -21.219 60.792 -16.923 1.00 14.31 199 ALA A O 1
ATOM 1504 N N . VAL A 1 208 ? -22.662 59.128 -16.468 1.00 11.79 200 VAL A N 1
ATOM 1505 C CA . VAL A 1 208 ? -23.846 59.956 -16.723 1.00 11.96 200 VAL A CA 1
ATOM 1506 C C . VAL A 1 208 ? -23.846 61.163 -15.787 1.00 10.94 200 VAL A C 1
ATOM 1507 O O . VAL A 1 208 ? -24.266 62.268 -16.164 1.00 12.63 200 VAL A O 1
ATOM 1511 N N . TYR A 1 209 ? -23.352 60.953 -14.562 1.00 11.25 201 TYR A N 1
ATOM 1512 C CA . TYR A 1 209 ? -23.391 61.968 -13.509 1.00 12.11 201 TYR A CA 1
ATOM 1513 C C . TYR A 1 209 ? -22.045 62.574 -13.219 1.00 11.18 201 TYR A C 1
ATOM 1514 O O . TYR A 1 209 ? -21.923 63.337 -12.269 1.00 12.80 201 TYR A O 1
ATOM 1523 N N . ALA A 1 210 ? -21.052 62.303 -14.080 1.00 10.78 202 ALA A N 1
ATOM 1524 C CA . ALA A 1 210 ? -19.690 62.764 -13.776 1.00 10.94 202 ALA A CA 1
ATOM 1525 C C . ALA A 1 210 ? -19.582 64.290 -13.670 1.00 11.40 202 ALA A C 1
ATOM 1526 O O . ALA A 1 210 ? -18.952 64.805 -12.745 1.00 12.24 202 ALA A O 1
ATOM 1528 N N . ASP A 1 211 ? -20.193 65.019 -14.593 1.00 14.48 203 ASP A N 1
ATOM 1529 C CA . ASP A 1 211 ? -20.135 66.466 -14.528 1.00 15.97 203 ASP A CA 1
ATOM 1530 C C . ASP A 1 211 ? -20.839 67.002 -13.286 1.00 16.37 203 ASP A C 1
ATOM 1531 O O . ASP A 1 211 ? -20.367 67.934 -12.661 1.00 16.86 203 ASP A O 1
ATOM 1536 N N . ALA A 1 212 ? -21.959 66.394 -12.923 1.00 15.86 204 ALA A N 1
ATOM 1537 C CA . ALA A 1 212 ? -22.683 66.814 -11.720 1.00 15.43 204 ALA A CA 1
ATOM 1538 C C . ALA A 1 212 ? -21.909 66.491 -10.434 1.00 14.99 204 ALA A C 1
ATOM 1539 O O . ALA A 1 212 ? -22.038 67.206 -9.464 1.00 17.17 204 ALA A O 1
ATOM 1541 N N . LEU A 1 213 ? -21.091 65.431 -10.438 1.00 11.73 205 LEU A N 1
ATOM 1542 C CA . LEU A 1 213 ? -20.309 65.038 -9.262 1.00 11.31 205 LEU A CA 1
ATOM 1543 C C . LEU A 1 213 ? -18.918 65.657 -9.252 1.00 11.31 205 LEU A C 1
ATOM 1544 O O . LEU A 1 213 ? -18.178 65.506 -8.280 1.00 11.56 205 LEU A O 1
ATOM 1549 N N . ALA A 1 214 ? -18.560 66.354 -10.317 1.00 11.44 206 ALA A N 1
ATOM 1550 C CA . ALA A 1 214 ? -17.189 66.867 -10.495 1.00 11.94 206 ALA A CA 1
ATOM 1551 C C . ALA A 1 214 ? -16.702 67.749 -9.393 1.00 11.90 206 ALA A C 1
ATOM 1552 O O . ALA A 1 214 ? -15.489 67.756 -9.126 1.00 11.51 206 ALA A O 1
ATOM 1554 N N . ARG A 1 215 ? -17.606 68.517 -8.780 1.00 11.70 207 ARG A N 1
ATOM 1555 C CA . ARG A 1 215 ? -17.184 69.435 -7.752 1.00 12.91 207 ARG A CA 1
ATOM 1556 C C . ARG A 1 215 ? -17.001 68.829 -6.365 1.00 11.27 207 ARG A C 1
ATOM 1557 O O . ARG A 1 215 ? -16.602 69.550 -5.446 1.00 13.00 207 ARG A O 1
ATOM 1565 N N . VAL A 1 216 ? -17.232 67.532 -6.186 1.00 9.97 208 VAL A N 1
ATOM 1566 C CA . VAL A 1 216 ? -16.881 66.937 -4.887 1.00 9.68 208 VAL A CA 1
ATOM 1567 C C . VAL A 1 216 ? -15.352 66.932 -4.761 1.00 10.24 208 VAL A C 1
ATOM 1568 O O . VAL A 1 216 ? -14.697 66.471 -5.668 1.00 10.90 208 VAL A O 1
ATOM 1572 N N . PRO A 1 217 ? -14.798 67.514 -3.675 1.00 10.28 209 PRO A N 1
ATOM 1573 C CA . PRO A 1 217 ? -13.349 67.751 -3.682 1.00 11.26 209 PRO A CA 1
ATOM 1574 C C . PRO A 1 217 ? -12.485 66.490 -3.738 1.00 10.43 209 PRO A C 1
ATOM 1575 O O . PRO A 1 217 ? -11.415 66.545 -4.316 1.00 11.31 209 PRO A O 1
ATOM 1579 N N . ARG A 1 218 ? -12.910 65.412 -3.090 1.00 9.65 210 ARG A N 1
ATOM 1580 C CA . ARG A 1 218 ? -12.149 64.169 -3.032 1.00 10.42 210 ARG A CA 1
ATOM 1581 C C . ARG A 1 218 ? -13.111 63.033 -3.274 1.00 8.57 210 ARG A C 1
ATOM 1582 O O . ARG A 1 218 ? -14.126 62.899 -2.601 1.00 9.95 210 ARG A O 1
ATOM 1590 N N . VAL A 1 219 ? -12.818 62.210 -4.263 1.00 8.94 211 VAL A N 1
ATOM 1591 C CA . VAL A 1 219 ? -13.700 61.119 -4.652 1.00 8.89 211 VAL A CA 1
ATOM 1592 C C . VAL A 1 219 ? -12.926 59.808 -4.702 1.00 8.45 211 VAL A C 1
ATOM 1593 O O . VAL A 1 219 ? -11.916 59.715 -5.417 1.00 9.81 211 VAL A O 1
ATOM 1597 N N . LEU A 1 220 ? -13.380 58.828 -3.918 1.00 8.14 212 LEU A N 1
ATOM 1598 C CA . LEU A 1 220 ? -12.917 57.453 -3.983 1.00 7.84 212 LEU A CA 1
ATOM 1599 C C . LEU A 1 220 ? -13.855 56.698 -4.913 1.00 8.67 212 LEU A C 1
ATOM 1600 O O . LEU A 1 220 ? -15.044 56.557 -4.628 1.00 9.72 212 LEU A O 1
ATOM 1605 N N . ASP A 1 221 ? -13.307 56.272 -6.053 1.00 9.30 213 ASP A N 1
ATOM 1606 C CA . ASP A 1 221 ? -14.046 55.505 -7.027 1.00 9.08 213 ASP A CA 1
ATOM 1607 C C . ASP A 1 221 ? -13.674 54.023 -6.833 1.00 10.73 213 ASP A C 1
ATOM 1608 O O . ASP A 1 221 ? -12.502 53.664 -6.916 1.00 11.88 213 ASP A O 1
ATOM 1613 N N . ALA A 1 222 ? -14.660 53.172 -6.567 1.00 10.14 214 ALA A N 1
ATOM 1614 C CA . ALA A 1 222 ? -14.416 51.745 -6.394 1.00 10.46 214 ALA A CA 1
ATOM 1615 C C . ALA A 1 222 ? -13.870 51.105 -7.677 1.00 11.63 214 ALA A C 1
ATOM 1616 O O . ALA A 1 222 ? -13.214 50.056 -7.622 1.00 11.96 214 ALA A O 1
ATOM 1618 N N . ILE A 1 223 ? -14.152 51.720 -8.820 1.00 10.91 215 ILE A N 1
ATOM 1619 C CA . ILE 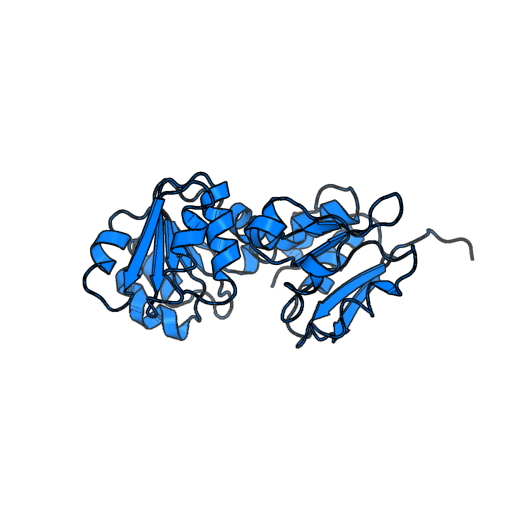A 1 223 ? -13.675 51.195 -10.093 1.00 10.96 215 ILE A CA 1
ATOM 1620 C C . ILE A 1 223 ? -12.204 51.509 -10.283 1.00 12.94 215 ILE A C 1
ATOM 1621 O O . ILE A 1 223 ? -11.732 52.595 -9.869 1.00 13.99 215 ILE A O 1
ATOM 1626 N N . TYR A 1 224 ? -11.462 50.580 -10.897 1.00 13.63 216 TYR A N 1
ATOM 1627 C CA . TYR A 1 224 ? -10.062 50.890 -11.196 1.00 13.88 216 TYR A CA 1
ATOM 1628 C C . TYR A 1 224 ? -9.634 50.493 -12.587 1.00 15.62 216 TYR A C 1
ATOM 1629 O O . TYR A 1 224 ? -8.490 50.747 -12.978 1.00 17.04 216 TYR A O 1
ATOM 1638 N N . ASP A 1 225 ? -10.544 49.883 -13.342 1.00 16.79 217 ASP A N 1
ATOM 1639 C CA . ASP A 1 225 ? -10.229 49.524 -14.718 1.00 21.31 217 ASP A CA 1
ATOM 1640 C C . ASP A 1 225 ? -11.421 49.764 -15.621 1.00 22.33 217 ASP A C 1
ATOM 1641 O O . ASP A 1 225 ? -12.533 49.303 -15.348 1.00 22.53 217 ASP A O 1
ATOM 1646 N N . PRO A 1 226 ? -11.217 50.542 -16.681 1.00 23.05 218 PRO A N 1
ATOM 1647 C CA . PRO A 1 226 ? -10.019 51.343 -16.978 1.00 22.50 218 PRO A CA 1
ATOM 1648 C C . PRO A 1 226 ? -9.856 52.549 -16.030 1.00 21.79 218 PRO A C 1
ATOM 1649 O O . PRO A 1 226 ? -10.764 52.862 -15.263 1.00 23.49 218 PRO A O 1
ATOM 1653 N N . TRP A 1 227 ? -8.696 53.188 -16.052 1.00 19.29 219 TRP A N 1
ATOM 1654 C CA . TRP A 1 227 ? -8.449 54.367 -15.217 1.00 17.49 219 TRP A CA 1
ATOM 1655 C C . TRP A 1 227 ? -7.702 55.394 -16.056 1.00 17.92 219 TRP A C 1
ATOM 1656 O O . TRP A 1 227 ? -6.785 55.032 -16.762 1.00 19.66 219 TRP A O 1
ATOM 1667 N N . PRO A 1 228 ? -8.056 56.676 -15.958 1.00 17.04 220 PRO A N 1
ATOM 1668 C CA . PRO A 1 228 ? -9.122 57.234 -15.102 1.00 15.95 220 PRO A CA 1
ATOM 1669 C C . PRO A 1 228 ? -10.502 57.040 -15.699 1.00 14.65 220 PRO A C 1
ATOM 1670 O O . PRO A 1 228 ? -10.712 57.158 -16.919 1.00 15.30 220 PRO A O 1
ATOM 1674 N N . THR A 1 229 ? -11.458 56.725 -14.841 1.00 12.48 221 THR A N 1
ATOM 1675 C CA . THR A 1 229 ? -12.855 56.671 -15.248 1.00 11.14 221 THR A CA 1
ATOM 1676 C C . THR A 1 229 ? -13.367 58.053 -15.673 1.00 11.50 221 THR A C 1
ATOM 1677 O O . THR A 1 229 ? -12.755 59.098 -15.347 1.00 10.90 221 THR A O 1
ATOM 1681 N N . PRO A 1 230 ? -14.510 58.087 -16.389 1.00 11.76 222 PRO A N 1
ATOM 1682 C CA . PRO A 1 230 ? -15.129 59.397 -16.662 1.00 11.73 222 PRO A CA 1
ATOM 1683 C C . PRO A 1 230 ? -15.361 60.236 -15.406 1.00 11.86 222 PRO A C 1
ATOM 1684 O O . PRO A 1 230 ? -15.104 61.472 -15.408 1.00 11.94 222 PRO A O 1
ATOM 1688 N N . LEU A 1 231 ? -15.825 59.587 -14.341 1.00 10.09 223 LEU A N 1
ATOM 1689 C CA . LEU A 1 231 ? -15.995 60.276 -13.063 1.00 9.32 223 LEU A CA 1
ATOM 1690 C C . LEU A 1 231 ? -14.666 60.894 -12.585 1.00 10.48 223 LEU A C 1
ATOM 1691 O O . LEU A 1 231 ? -14.599 62.094 -12.258 1.00 10.65 223 LEU A O 1
ATOM 1696 N N . ALA A 1 232 ? -13.598 60.092 -12.582 1.00 9.65 224 ALA A N 1
ATOM 1697 C CA . ALA A 1 232 ? -12.301 60.597 -12.125 1.00 11.47 224 ALA A CA 1
ATOM 1698 C C . ALA A 1 232 ? -11.832 61.744 -12.981 1.00 10.61 224 ALA A C 1
ATOM 1699 O O . ALA A 1 232 ? -11.236 62.691 -12.468 1.00 11.26 224 ALA A O 1
ATOM 1701 N N . GLN A 1 233 ? -12.050 61.632 -14.293 1.00 10.85 225 GLN A N 1
ATOM 1702 C CA . GLN A 1 233 ? -11.586 62.677 -15.190 1.00 11.74 225 GLN A CA 1
ATOM 1703 C C . GLN A 1 233 ? -12.280 64.003 -14.895 1.00 11.98 225 GLN A C 1
ATOM 1704 O O . GLN A 1 233 ? -11.669 65.071 -14.900 1.00 13.53 225 GLN A O 1
ATOM 1710 N N . ALA A 1 234 ? -13.571 63.931 -14.650 1.00 11.06 226 ALA A N 1
ATOM 1711 C CA . ALA A 1 234 ? -14.310 65.146 -14.342 1.00 11.61 226 ALA A CA 1
ATOM 1712 C C . ALA A 1 234 ? -13.857 65.763 -13.028 1.00 11.42 226 ALA A C 1
ATOM 1713 O O . ALA A 1 234 ? -13.680 66.979 -12.935 1.00 10.87 226 ALA A O 1
ATOM 1715 N N . VAL A 1 235 ? -13.693 64.918 -12.006 1.00 10.00 227 VAL A N 1
ATOM 1716 C CA . VAL A 1 235 ? -13.230 65.411 -10.722 1.00 10.84 227 VAL A CA 1
ATOM 1717 C C . VAL A 1 235 ? -11.860 66.081 -10.883 1.00 11.58 227 VAL A C 1
ATOM 1718 O O . VAL A 1 235 ? -11.611 67.184 -10.367 1.00 11.41 227 VAL A O 1
ATOM 1722 N N . GLU A 1 236 ? -10.968 65.436 -11.614 1.00 11.34 228 GLU A N 1
ATOM 1723 C CA . GLU A 1 236 ? -9.628 66.000 -11.776 1.00 13.31 228 GLU A CA 1
ATOM 1724 C C . GLU A 1 236 ? -9.649 67.300 -12.585 1.00 13.01 228 GLU A C 1
ATOM 1725 O O . GLU A 1 236 ? -8.929 68.250 -12.253 1.00 14.50 228 GLU A O 1
ATOM 1731 N N . ALA A 1 237 ? -10.481 67.339 -13.620 1.00 12.25 229 ALA A N 1
ATOM 1732 C CA . ALA A 1 237 ? -10.638 68.565 -14.413 1.00 13.79 229 ALA A CA 1
ATOM 1733 C C . ALA A 1 237 ? -11.176 69.720 -13.581 1.00 13.90 229 ALA A C 1
ATOM 1734 O O . ALA A 1 237 ? -10.912 70.883 -13.909 1.00 16.11 229 ALA A O 1
ATOM 1736 N N . ALA A 1 238 ? -11.930 69.408 -12.522 1.00 13.39 230 ALA A N 1
ATOM 1737 C CA . ALA A 1 238 ? -12.496 70.408 -11.608 1.00 13.72 230 ALA A CA 1
ATOM 1738 C C . ALA A 1 238 ? -11.534 70.760 -10.475 1.00 14.52 230 ALA A C 1
ATOM 1739 O O . ALA A 1 238 ? -11.904 71.488 -9.545 1.00 15.62 230 ALA A O 1
ATOM 1741 N N . GLY A 1 239 ? -10.308 70.243 -10.531 1.00 13.65 231 GLY A N 1
ATOM 1742 C CA . GLY A 1 239 ? -9.341 70.579 -9.495 1.00 13.52 231 GLY A CA 1
ATOM 1743 C C . GLY A 1 239 ? -9.316 69.658 -8.298 1.00 13.34 231 GLY A C 1
ATOM 1744 O O . GLY A 1 239 ? -8.562 69.895 -7.353 1.00 15.32 231 GLY A O 1
ATOM 1745 N N . GLY A 1 240 ? -10.118 68.598 -8.326 1.00 12.03 232 GLY A N 1
ATOM 1746 C CA . GLY A 1 240 ? -10.188 67.697 -7.199 1.00 12.88 232 GLY A CA 1
ATOM 1747 C C . GLY A 1 240 ? -9.260 66.498 -7.280 1.00 12.18 232 GLY A C 1
ATOM 1748 O O . GLY A 1 240 ? -8.457 66.355 -8.219 1.00 12.79 232 GLY A O 1
ATOM 1749 N N . GLU A 1 241 ? -9.370 65.633 -6.278 1.00 10.69 233 GLU A N 1
ATOM 1750 C CA . GLU A 1 241 ? -8.568 64.424 -6.204 1.00 12.02 233 GLU A CA 1
ATOM 1751 C C . GLU A 1 241 ? -9.435 63.206 -6.416 1.00 9.64 233 GLU A C 1
ATOM 1752 O O . GLU A 1 241 ? -10.492 63.070 -5.774 1.00 10.04 233 GLU A O 1
ATOM 1758 N N . ALA A 1 242 ? -8.983 62.308 -7.278 1.00 9.97 234 ALA A N 1
ATOM 1759 C CA . ALA A 1 242 ? -9.674 61.060 -7.523 1.00 10.88 234 ALA A CA 1
ATOM 1760 C C . ALA A 1 242 ? -8.742 59.925 -7.114 1.00 10.06 234 ALA A C 1
ATOM 1761 O O . ALA A 1 242 ? -7.554 59.909 -7.477 1.00 13.52 234 ALA A O 1
ATOM 1763 N N . ILE A 1 243 ? -9.279 58.984 -6.353 1.00 9.35 235 ILE A N 1
ATOM 1764 C CA . ILE A 1 243 ? -8.558 57.805 -5.868 1.00 9.71 235 ILE A CA 1
ATOM 1765 C C . ILE A 1 243 ? -9.261 56.566 -6.413 1.00 9.05 235 ILE A C 1
ATOM 1766 O O . ILE A 1 243 ? -10.511 56.532 -6.394 1.00 10.36 235 ILE A O 1
ATOM 1771 N N . ASN A 1 244 ? -8.527 55.564 -6.915 1.00 10.69 236 ASN A N 1
ATOM 1772 C CA . ASN A 1 244 ? -9.278 54.404 -7.450 1.00 10.39 236 ASN A CA 1
ATOM 1773 C C . ASN A 1 244 ? -9.344 53.183 -6.556 1.00 10.71 236 ASN A C 1
ATOM 1774 O O . ASN A 1 244 ? -8.720 53.127 -5.500 1.00 10.63 236 ASN A O 1
ATOM 1779 N N . GLY A 1 245 ? -10.136 52.200 -7.000 1.00 10.39 237 GLY A N 1
ATOM 1780 C CA . GLY A 1 245 ? -10.452 51.055 -6.174 1.00 9.90 237 GLY A CA 1
ATOM 1781 C C . GLY A 1 245 ? -9.283 50.173 -5.821 1.00 9.64 237 GLY A C 1
ATOM 1782 O O . GLY A 1 245 ? -9.402 49.399 -4.881 1.00 10.42 237 GLY A O 1
ATOM 1783 N N . LEU A 1 246 ? -8.163 50.263 -6.541 1.00 10.60 238 LEU A N 1
ATOM 1784 C CA . LEU A 1 246 ? -6.986 49.465 -6.118 1.00 10.20 238 LEU A CA 1
ATOM 1785 C C . LEU A 1 246 ? -6.580 49.856 -4.702 1.00 9.62 238 LEU A C 1
ATOM 1786 O O . LEU A 1 246 ? -6.060 49.019 -3.953 1.00 9.16 238 LEU A O 1
ATOM 1791 N N . GLN A 1 247 ? -6.790 51.111 -4.310 1.00 9.33 239 GLN A N 1
ATOM 1792 C CA . GLN A 1 247 ? -6.420 51.478 -2.935 1.00 8.90 239 GLN A CA 1
ATOM 1793 C C . GLN A 1 247 ? -7.361 50.865 -1.875 1.00 8.81 239 GLN A C 1
ATOM 1794 O O . GLN A 1 247 ? -6.935 50.626 -0.744 1.00 9.36 239 GLN A O 1
ATOM 1800 N N . MET A 1 248 ? -8.635 50.640 -2.222 1.00 9.02 240 MET A N 1
ATOM 1801 C CA . MET A 1 248 ? -9.528 49.876 -1.361 1.00 8.77 240 MET A CA 1
ATOM 1802 C C . MET A 1 248 ? -9.009 48.439 -1.218 1.00 8.89 240 MET A C 1
ATOM 1803 O O . MET A 1 248 ? -8.862 47.951 -0.118 1.00 9.46 240 MET A O 1
ATOM 1808 N N . LEU A 1 249 ? -8.678 47.795 -2.340 1.00 9.82 241 LEU A N 1
ATOM 1809 C CA A LEU A 1 249 ? -8.171 46.405 -2.286 0.50 9.28 241 LEU A CA 1
ATOM 1810 C CA B LEU A 1 249 ? -8.127 46.451 -2.349 0.50 9.53 241 LEU A CA 1
ATOM 1811 C C . LEU A 1 249 ? -6.889 46.331 -1.446 1.00 9.11 241 LEU A C 1
ATOM 1812 O O . LEU A 1 249 ? -6.733 45.410 -0.614 1.00 9.26 241 LEU A O 1
ATOM 1821 N N . LEU A 1 250 ? -5.991 47.296 -1.621 1.00 8.81 242 LEU A N 1
ATOM 1822 C CA . LEU A 1 250 ? -4.749 47.329 -0.857 1.00 8.74 242 LEU A CA 1
ATOM 1823 C C . LEU A 1 250 ? -5.011 47.396 0.638 1.00 8.60 242 LEU A C 1
ATOM 1824 O O . LEU A 1 250 ? -4.493 46.581 1.399 1.00 8.90 242 LEU A O 1
ATOM 1829 N N . ASN A 1 251 ? -5.847 48.362 1.054 1.00 8.41 243 ASN A N 1
ATOM 1830 C CA . ASN A 1 251 ? -6.095 48.546 2.463 1.00 8.47 243 ASN A CA 1
ATOM 1831 C C . ASN A 1 251 ? -6.934 47.410 3.099 1.00 9.11 243 ASN A C 1
ATOM 1832 O O . ASN A 1 251 ? -6.680 47.056 4.249 1.00 10.19 243 ASN A O 1
ATOM 1837 N N . GLN A 1 252 ? -7.823 46.791 2.337 1.00 9.02 244 GLN A N 1
ATOM 1838 C CA . GLN A 1 252 ? -8.510 45.575 2.783 1.00 9.71 244 GLN A CA 1
ATOM 1839 C C . GLN A 1 252 ? -7.513 44.478 3.147 1.00 9.42 244 GLN A C 1
ATOM 1840 O O . GLN A 1 252 ? -7.684 43.732 4.116 1.00 9.11 244 GLN A O 1
ATOM 1846 N N . ALA A 1 253 ? -6.485 44.358 2.309 1.00 9.48 245 ALA A N 1
ATOM 1847 C CA . ALA A 1 253 ? -5.529 43.281 2.432 1.00 8.66 245 ALA A CA 1
ATOM 1848 C C . ALA A 1 253 ? -4.545 43.552 3.566 1.00 10.31 245 ALA A C 1
ATOM 1849 O O . ALA A 1 253 ? -4.093 42.595 4.210 1.00 10.79 245 ALA A O 1
ATOM 1851 N N . PHE A 1 254 ? -4.168 44.827 3.774 1.00 11.52 246 PHE A N 1
ATOM 1852 C CA . PHE A 1 254 ? -3.209 45.151 4.858 1.00 11.91 246 PHE A CA 1
ATOM 1853 C C . PHE A 1 254 ? -3.722 44.530 6.151 1.00 11.64 246 PHE A C 1
ATOM 1854 O O . PHE A 1 254 ? -2.990 43.862 6.917 1.00 11.88 246 PHE A O 1
ATOM 1862 N N . ALA A 1 255 ? -5.010 44.754 6.403 1.00 12.81 247 ALA A N 1
ATOM 1863 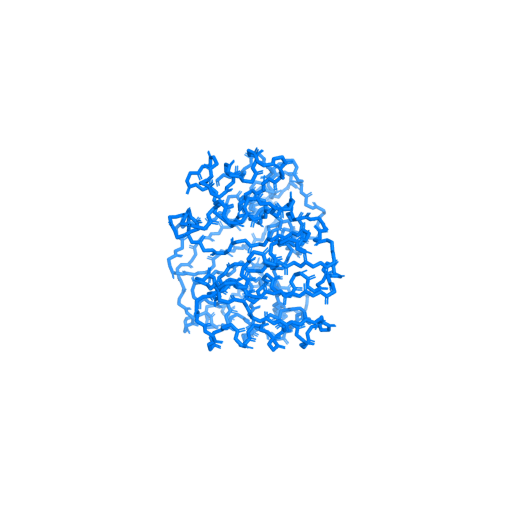C CA . ALA A 1 255 ? -5.569 44.357 7.683 1.00 12.10 247 ALA A CA 1
ATOM 1864 C C . ALA A 1 255 ? -5.658 42.812 7.847 1.00 12.33 247 ALA A C 1
ATOM 1865 O O . ALA A 1 255 ? -5.366 42.254 8.900 1.00 12.76 247 ALA A O 1
ATOM 1867 N N . GLN A 1 256 ? -5.973 42.124 6.763 1.00 10.95 248 GLN A N 1
ATOM 1868 C CA . GLN A 1 256 ? -5.969 40.666 6.779 1.00 11.13 248 GLN A CA 1
ATOM 1869 C C . GLN A 1 256 ? -4.574 40.112 7.009 1.00 9.95 248 GLN A C 1
ATOM 1870 O O . GLN A 1 256 ? -4.387 39.181 7.809 1.00 10.12 248 GLN A O 1
ATOM 1876 N N . VAL A 1 257 ? -3.575 40.673 6.310 1.00 8.81 249 VAL A N 1
ATOM 1877 C CA . VAL A 1 257 ? -2.198 40.175 6.477 1.00 8.71 249 VAL A CA 1
ATOM 1878 C C . VAL A 1 257 ? -1.755 40.347 7.936 1.00 9.08 249 VAL A C 1
ATOM 1879 O O . VAL A 1 257 ? -1.128 39.411 8.502 1.00 9.85 249 VAL A O 1
ATOM 1883 N N . GLU A 1 258 ? -2.090 41.496 8.554 1.00 9.61 250 GLU A N 1
ATOM 1884 C CA . GLU A 1 258 ? -1.653 41.723 9.913 1.00 10.29 250 GLU A CA 1
ATOM 1885 C C . GLU A 1 258 ? -2.346 40.737 10.857 1.00 10.29 250 GLU A C 1
ATOM 1886 O O . GLU A 1 258 ? -1.713 40.183 11.782 1.00 11.27 250 GLU A O 1
ATOM 1892 N N . GLN A 1 259 ? -3.643 40.507 10.663 1.00 11.54 251 GLN A N 1
ATOM 1893 C CA . GLN A 1 259 ? -4.329 39.569 11.533 1.00 11.82 251 GLN A CA 1
ATOM 1894 C C . GLN A 1 259 ? -3.860 38.125 11.349 1.00 11.91 251 GLN A C 1
ATOM 1895 O O . GLN A 1 259 ? -3.825 37.346 12.328 1.00 12.53 251 GLN A O 1
ATOM 1901 N N . PHE A 1 260 ? -3.543 37.737 10.104 1.00 9.91 252 PHE A N 1
ATOM 1902 C CA . PHE A 1 260 ? -3.146 36.338 9.873 1.00 10.53 252 PHE A CA 1
ATOM 1903 C C . PHE A 1 260 ? -1.716 36.086 10.379 1.00 11.02 252 PHE A C 1
ATOM 1904 O O . PHE A 1 260 ? -1.419 34.990 10.875 1.00 12.97 252 PHE A O 1
ATOM 1912 N N . THR A 1 261 ? -0.822 37.056 10.183 1.00 10.85 253 THR A N 1
ATOM 1913 C CA . THR A 1 261 ? 0.615 36.811 10.464 1.00 10.53 253 THR A CA 1
ATOM 1914 C C . THR A 1 261 ? 1.090 37.345 11.782 1.00 12.65 253 THR A C 1
ATOM 1915 O O . THR A 1 261 ? 2.151 36.949 12.240 1.00 14.07 253 THR A O 1
ATOM 1919 N N . GLY A 1 262 ? 0.332 38.269 12.361 1.00 12.86 254 GLY A N 1
ATOM 1920 C CA . GLY A 1 262 ? 0.784 38.981 13.552 1.00 14.41 254 GLY A CA 1
ATOM 1921 C C . GLY A 1 262 ? 1.909 39.981 13.325 1.00 14.14 254 GLY A C 1
ATOM 1922 O O . GLY A 1 262 ? 2.492 40.479 14.302 1.00 16.15 254 GLY A O 1
ATOM 1923 N N . MET A 1 263 ? 2.217 40.274 12.065 1.00 12.10 255 MET A N 1
ATOM 1924 C CA A MET A 1 263 ? 3.312 41.175 11.702 0.72 13.39 255 MET A CA 1
ATOM 1925 C CA B MET A 1 263 ? 3.307 41.189 11.716 0.28 12.81 255 MET A CA 1
ATOM 1926 C C . MET A 1 263 ? 2.744 42.415 11.002 1.00 12.94 255 MET A C 1
ATOM 1927 O O . MET A 1 263 ? 1.696 42.343 10.344 1.00 13.38 255 MET A O 1
ATOM 1936 N N . PRO A 1 264 ? 3.417 43.564 11.126 1.00 13.31 256 PRO A N 1
ATOM 1937 C CA . PRO A 1 264 ? 3.007 44.756 10.364 1.00 12.25 256 PRO A CA 1
ATOM 1938 C C . PRO A 1 264 ? 2.991 44.485 8.861 1.00 11.43 256 PRO A C 1
ATOM 1939 O O . PRO A 1 264 ? 3.858 43.758 8.347 1.00 12.74 256 PRO A O 1
ATOM 1943 N N . ALA A 1 265 ? 1.973 44.993 8.167 1.00 11.62 257 ALA A N 1
ATOM 1944 C CA . ALA A 1 265 ? 1.872 44.753 6.725 1.00 10.47 257 ALA A CA 1
ATOM 1945 C C . ALA A 1 265 ? 3.110 45.281 6.004 1.00 10.17 257 ALA A C 1
ATOM 1946 O O . ALA A 1 265 ? 3.551 46.373 6.267 1.00 11.10 257 ALA A O 1
ATOM 1948 N N . PRO A 1 266 ? 3.666 44.503 5.065 1.00 9.18 258 PRO A N 1
ATOM 1949 C CA . PRO A 1 266 ? 4.825 44.971 4.291 1.00 9.66 258 PRO A CA 1
ATOM 1950 C C . PRO A 1 266 ? 4.272 45.805 3.142 1.00 8.97 258 PRO A C 1
ATOM 1951 O O . PRO A 1 266 ? 3.962 45.299 2.060 1.00 9.35 258 PRO A O 1
ATOM 1955 N N . LYS A 1 267 ? 4.107 47.089 3.391 1.00 9.71 259 LYS A N 1
ATOM 1956 C CA . LYS A 1 267 ? 3.244 47.866 2.486 1.00 10.49 259 LYS A CA 1
ATOM 1957 C C . LYS A 1 267 ? 3.852 48.070 1.102 1.00 10.19 259 LYS A C 1
ATOM 1958 O O . LYS A 1 267 ? 3.120 48.016 0.107 1.00 10.34 259 LYS A O 1
ATOM 1964 N N . GLU A 1 268 ? 5.169 48.297 0.999 1.00 11.08 260 GLU A N 1
ATOM 1965 C CA . GLU A 1 268 ? 5.754 48.514 -0.319 1.00 11.41 260 GLU A CA 1
ATOM 1966 C C . GLU A 1 268 ? 5.668 47.235 -1.128 1.00 9.82 260 GLU A C 1
ATOM 1967 O O . GLU A 1 268 ? 5.440 47.260 -2.356 1.00 10.65 260 GLU A O 1
ATOM 1973 N N . ALA A 1 269 ? 5.894 46.096 -0.481 1.00 9.56 261 ALA A N 1
ATOM 1974 C CA . ALA A 1 269 ? 5.844 44.810 -1.204 1.00 9.14 261 ALA A CA 1
ATOM 1975 C C . ALA A 1 269 ? 4.414 44.582 -1.711 1.00 8.47 261 ALA A C 1
ATOM 1976 O O . ALA A 1 269 ? 4.218 44.124 -2.837 1.00 9.56 261 ALA A O 1
ATOM 1978 N N . MET A 1 270 ? 3.413 44.909 -0.903 1.00 9.25 262 MET A N 1
ATOM 1979 C CA . MET A 1 270 ? 2.025 44.724 -1.345 1.00 8.36 262 MET A CA 1
ATOM 1980 C C . MET A 1 270 ? 1.647 45.715 -2.444 1.00 8.54 262 MET A C 1
ATOM 1981 O O . MET A 1 270 ? 0.912 45.365 -3.370 1.00 9.15 262 MET A O 1
ATOM 1986 N N . ARG A 1 271 ? 2.159 46.947 -2.352 1.00 8.39 263 ARG A N 1
ATOM 1987 C CA . ARG A 1 271 ? 1.938 47.892 -3.463 1.00 8.92 263 ARG A CA 1
ATOM 1988 C C . ARG A 1 271 ? 2.535 47.388 -4.778 1.00 10.09 263 ARG A C 1
ATOM 1989 O O . ARG A 1 271 ? 1.957 47.671 -5.861 1.00 10.53 263 ARG A O 1
ATOM 1997 N N . ALA A 1 272 ? 3.685 46.708 -4.715 1.00 9.73 264 ALA A N 1
ATOM 1998 C CA . ALA A 1 272 ? 4.284 46.177 -5.935 1.00 9.99 264 ALA A CA 1
ATOM 1999 C C . ALA A 1 272 ? 3.382 45.140 -6.593 1.00 9.41 264 ALA A C 1
ATOM 2000 O O . ALA A 1 272 ? 3.451 44.947 -7.797 1.00 10.46 264 ALA A O 1
ATOM 2002 N N . ALA A 1 273 ? 2.539 44.473 -5.802 1.00 8.82 265 ALA A N 1
ATOM 2003 C CA . ALA A 1 273 ? 1.665 43.419 -6.320 1.00 9.22 265 ALA A CA 1
ATOM 2004 C C . ALA A 1 273 ? 0.262 43.923 -6.690 1.00 10.32 265 ALA A C 1
ATOM 2005 O O . ALA A 1 273 ? -0.597 43.166 -7.127 1.00 10.71 265 ALA A O 1
ATOM 2007 N N . LEU A 1 274 ? 0.042 45.201 -6.538 1.00 9.55 266 LEU A N 1
ATOM 2008 C CA . LEU A 1 274 ? -1.296 45.772 -6.681 1.00 9.65 266 LEU A CA 1
ATOM 2009 C C . LEU A 1 274 ? -1.627 46.063 -8.146 1.00 10.94 266 LEU A C 1
ATOM 2010 O O . LEU A 1 274 ? -0.883 46.792 -8.809 1.00 12.22 266 LEU A O 1
ATOM 2015 N N . GLY A 1 275 ? -2.747 45.519 -8.625 1.00 10.75 267 GLY A N 1
ATOM 2016 C CA . GLY A 1 275 ? -3.216 45.728 -9.981 1.00 12.18 267 GLY A CA 1
ATOM 2017 C C . GLY A 1 275 ? -4.296 44.712 -10.303 1.00 15.15 267 GLY A C 1
ATOM 2018 O O . GLY A 1 275 ? -4.551 43.812 -9.464 1.00 16.11 267 GLY A O 1
#

B-factor: mean 16.13, std 9.16, range [6.29, 53.16]

Secondary structure (DSSP, 8-state):
-------EEEEEESS-SS--HHHHHHHHHHHTT-TT-EEEEEE--TTTHHHHHHT--TTEEEEEE-TT-HHHHHHH-SEE-HHHHHHT--SEEEE-TTS-EEEE-THHHHHHHHHS---SEEEEE--STTHHHHHHHHHHTT-SEEEEEES-HHHHHHHHHHHHHTTSEEEEEETTSTTHHHHHHH-SEEEE-S-HHHHHTTHHHHTT-SEEEES--SSSS-HHHHHHHHTT-EEE-THHHHHHHHHHHHHHHHSS---HHHHHHT--

Organism: NCBI:txid1214102

Sequence (268 aa):
HMVPDSRKAAVLGSPITHSRSPQLHLAAYRALGLPSWTYERIECTAEEQLPGLLVSALGPEWVGLSSVTMPGKFFAALEFADDQQRTDRAQLVGSANTLVRMMPTGGWRADNTDVDGVTGALGTAGDSSALVIGSGGTAPAAVVALAELGVVQQRITIVARRDEGKASSRRLVDLARRRCGAQGGWCDIGGAALADAVASSADAAVSTIPADAAAVYADALARVPRVLDAIYDPWPTPLAQAVEAAGGEAINGLQMLLLNQAFAQVEQFTGMMPAPKEAMRAALG

Radius of gyration: 19.03 Å; Cα contacts (8 Å, |Δi|>4): 621; chains: 1; bounding box: 50×55×38 Å

CATH classification: 3.40.50.10860 (+1 more: 3.40.50.720)

Nearest PDB structures (foldseek):
  4xij-assembly1_A  TM=1.004E+00  e=2.567E-55  Mycolicibacterium fortuitum subsp. fortuitum DSM 46621 = ATCC 6841 = JCM 6387
  4p4g-assembly2_B  TM=9.475E-01  e=5.516E-40  Mycobacterium tuberculosis
  4p4l-assembly3_C  TM=9.539E-01  e=5.656E-39  Mycobacterium tuberculosis
  4p4n-assembly2_B  TM=9.384E-01  e=3.935E-38  Mycobacterium tuberculosis
  7cok-assembly1_B  TM=8.780E-01  e=3.087E-19  Gluconobacter sp.